Protein AF-A0A4R6R551-F1 (afdb_monomer_lite)

Radius of gyration: 33.84 Å; chains: 1; bounding box: 80×81×63 Å

Sequence (240 aa):
RSNPVVLRLICFMLILSHIQGCMRRFCRPSLGRLSQLDIAVWSGRSKVSENNVYDHVSGRDVLAMVRAAVGEPSRAKGPLARLNGVKLLERSEFARLKVPTAHTTDFGYCIHDYSMLPCQAHQDCLNCDEHLCVKGDPEKEGRLNDLIRETKQLLAKAEADQGLQFAGAHRWVEAQTRTLARAEELKRIMDDPLVPAGAVISINTPVMPSRLTQAIHDRQKLIALSPAVHPVKAGRRRRA

Structure (mmCIF, N/CA/C/O backbone):
data_AF-A0A4R6R551-F1
#
_entry.id   AF-A0A4R6R551-F1
#
loop_
_atom_site.group_PDB
_atom_site.id
_atom_site.type_symbol
_atom_site.label_atom_id
_atom_site.label_alt_id
_atom_site.label_comp_id
_atom_site.label_asym_id
_atom_site.label_entity_id
_atom_site.label_seq_id
_atom_site.pdbx_PDB_ins_code
_atom_site.Cartn_x
_atom_site.Cartn_y
_atom_site.Cartn_z
_atom_site.occupancy
_atom_site.B_iso_or_equiv
_atom_site.auth_seq_id
_atom_site.auth_comp_id
_atom_site.auth_asym_id
_atom_site.auth_atom_id
_atom_site.pdbx_PDB_model_num
ATOM 1 N N . ARG A 1 1 ? 51.218 52.168 0.992 1.00 47.56 1 ARG A N 1
ATOM 2 C CA . ARG A 1 1 ? 51.597 52.358 -0.430 1.00 47.56 1 ARG A CA 1
ATOM 3 C C . ARG A 1 1 ? 51.961 50.995 -0.995 1.00 47.56 1 ARG A C 1
ATOM 5 O O . ARG A 1 1 ? 53.031 50.495 -0.681 1.00 47.56 1 ARG A O 1
ATOM 12 N N . SER A 1 2 ? 51.056 50.356 -1.730 1.00 52.00 2 SER A N 1
ATOM 13 C CA . SER A 1 2 ? 51.340 49.067 -2.367 1.00 52.00 2 SER A CA 1
ATOM 14 C C . SER A 1 2 ? 52.426 49.277 -3.423 1.00 52.00 2 SER A C 1
ATOM 16 O O . SER A 1 2 ? 52.264 50.126 -4.297 1.00 52.00 2 SER A O 1
ATOM 18 N N . ASN A 1 3 ? 53.555 48.575 -3.305 1.00 69.69 3 ASN A N 1
ATOM 19 C CA . ASN A 1 3 ? 54.665 48.694 -4.247 1.00 69.69 3 ASN A CA 1
ATOM 20 C C . ASN A 1 3 ? 54.170 48.267 -5.650 1.00 69.69 3 ASN A C 1
ATOM 22 O O . ASN A 1 3 ? 53.666 47.148 -5.785 1.00 69.69 3 ASN A O 1
ATOM 26 N N . PRO A 1 4 ? 54.262 49.120 -6.688 1.00 67.19 4 PRO A N 1
ATOM 27 C CA . PRO A 1 4 ? 53.706 48.837 -8.015 1.00 67.19 4 PRO A CA 1
ATOM 28 C C . PRO A 1 4 ? 54.286 47.569 -8.660 1.00 67.19 4 PRO A C 1
ATOM 30 O O . PRO A 1 4 ? 53.615 46.937 -9.474 1.00 67.19 4 PRO A O 1
ATOM 33 N N . VAL A 1 5 ? 55.490 47.149 -8.258 1.00 67.06 5 VAL A N 1
ATOM 34 C CA . VAL A 1 5 ? 56.096 45.877 -8.682 1.00 67.06 5 VAL A CA 1
ATOM 35 C C . VAL A 1 5 ? 55.343 44.680 -8.096 1.00 67.06 5 VAL A C 1
ATOM 37 O O . VAL A 1 5 ? 55.041 43.731 -8.812 1.00 67.06 5 VAL A O 1
ATOM 40 N N . VAL A 1 6 ? 54.960 44.753 -6.818 1.00 67.00 6 VAL A N 1
ATOM 41 C CA . VAL A 1 6 ? 54.205 43.695 -6.128 1.00 67.00 6 VAL A CA 1
ATOM 42 C C . VAL A 1 6 ? 52.798 43.576 -6.710 1.00 67.00 6 VAL A C 1
ATOM 44 O O . VAL A 1 6 ? 52.329 42.471 -6.962 1.00 67.00 6 VAL A O 1
ATOM 47 N N . LEU A 1 7 ? 52.147 44.704 -7.010 1.00 62.31 7 LEU A N 1
ATOM 48 C CA . LEU A 1 7 ? 50.817 44.696 -7.622 1.00 62.31 7 LEU A CA 1
ATOM 49 C C . LEU A 1 7 ? 50.837 44.104 -9.043 1.00 62.31 7 LEU A C 1
ATOM 51 O O . LEU A 1 7 ? 49.936 43.351 -9.406 1.00 62.31 7 LEU A O 1
ATOM 55 N N . ARG A 1 8 ? 51.888 44.386 -9.830 1.00 62.91 8 ARG A N 1
ATOM 56 C CA . ARG A 1 8 ? 52.098 43.774 -11.154 1.00 62.91 8 ARG A CA 1
ATOM 57 C C . ARG A 1 8 ? 52.373 42.274 -11.064 1.00 62.91 8 ARG A C 1
ATOM 59 O O . ARG A 1 8 ? 51.813 41.532 -11.862 1.00 62.91 8 ARG A O 1
ATOM 66 N N . LEU A 1 9 ? 53.162 41.824 -10.085 1.00 61.72 9 LEU A N 1
ATOM 67 C CA . LEU A 1 9 ? 53.414 40.398 -9.840 1.00 61.72 9 LEU A CA 1
ATOM 68 C C . LEU A 1 9 ? 52.141 39.644 -9.443 1.00 61.72 9 LEU A C 1
ATOM 70 O O . LEU A 1 9 ? 51.871 38.578 -9.990 1.00 61.72 9 LEU A O 1
ATOM 74 N N . ILE A 1 10 ? 51.329 40.215 -8.550 1.00 64.19 10 ILE A N 1
ATOM 75 C CA . ILE A 1 10 ? 50.041 39.630 -8.152 1.00 64.19 10 ILE A CA 1
ATOM 76 C C . ILE A 1 10 ? 49.104 39.539 -9.363 1.00 64.19 10 ILE A C 1
ATOM 78 O O . ILE A 1 10 ? 48.506 38.493 -9.602 1.00 64.19 10 ILE A O 1
ATOM 82 N N . CYS A 1 11 ? 49.017 40.600 -10.170 1.00 57.69 11 CYS A N 1
ATOM 83 C CA . CYS A 1 11 ? 48.187 40.606 -11.374 1.00 57.69 11 CYS A CA 1
ATOM 84 C C . CYS A 1 11 ? 48.666 39.561 -12.401 1.00 57.69 11 CYS A C 1
ATOM 86 O O . CYS A 1 11 ? 47.859 38.819 -12.955 1.00 57.69 11 CYS A O 1
ATOM 88 N N . PHE A 1 12 ? 49.983 39.425 -12.589 1.00 64.44 12 PHE A N 1
ATOM 89 C CA . PHE A 1 12 ? 50.577 38.425 -13.478 1.00 64.44 12 PHE A CA 1
ATOM 90 C C . PHE A 1 12 ? 50.294 36.988 -13.008 1.00 64.44 12 PHE A C 1
ATOM 92 O O . PHE A 1 12 ? 49.904 36.143 -13.812 1.00 64.44 12 PHE A O 1
ATOM 99 N N . MET A 1 13 ? 50.399 36.717 -11.701 1.00 57.81 13 MET A N 1
ATOM 100 C CA . MET A 1 13 ? 50.070 35.407 -11.124 1.00 57.81 13 MET A CA 1
ATOM 101 C C . MET A 1 13 ? 48.579 35.060 -11.220 1.00 57.81 13 MET A C 1
ATOM 103 O O . MET A 1 13 ? 48.234 33.900 -11.460 1.00 57.81 13 MET A O 1
ATOM 107 N N . LEU A 1 14 ? 47.689 36.048 -11.089 1.00 58.59 14 LEU A N 1
ATOM 108 C CA . LEU A 1 14 ? 46.248 35.857 -11.282 1.00 58.59 14 LEU A CA 1
ATOM 109 C C . LEU A 1 14 ? 45.904 35.552 -12.748 1.00 58.59 14 LEU A C 1
ATOM 111 O O . LEU A 1 14 ? 45.105 34.655 -13.013 1.00 58.59 14 LEU A O 1
ATOM 115 N N . ILE A 1 15 ? 46.547 36.234 -13.702 1.00 66.44 15 ILE A N 1
ATOM 116 C CA . ILE A 1 15 ? 46.367 35.991 -15.142 1.00 66.44 15 ILE A CA 1
ATOM 117 C C . ILE A 1 15 ? 46.855 34.585 -15.521 1.00 66.44 15 ILE A C 1
ATOM 119 O O . ILE A 1 15 ? 46.122 33.839 -16.170 1.00 66.44 15 ILE A O 1
ATOM 123 N N . LEU A 1 16 ? 48.044 34.179 -15.062 1.00 61.44 16 LEU A N 1
ATOM 124 C CA . LEU A 1 16 ? 48.575 32.824 -15.265 1.00 61.44 16 LEU A CA 1
ATOM 125 C C . LEU A 1 16 ? 47.655 31.747 -14.680 1.00 61.44 16 LEU A C 1
ATOM 127 O O . LEU A 1 16 ? 47.368 30.755 -15.349 1.00 61.44 16 LEU A O 1
ATOM 131 N N . SER A 1 17 ? 47.134 31.972 -13.473 1.00 60.25 17 SER A N 1
ATOM 132 C CA . SER A 1 17 ? 46.173 31.068 -12.829 1.00 60.25 17 SER A CA 1
ATOM 133 C C . SER A 1 17 ? 44.886 30.915 -13.649 1.00 60.25 17 SER A C 1
ATOM 135 O O . SER A 1 17 ? 44.359 29.811 -13.787 1.00 60.25 17 SER A O 1
ATOM 137 N N . HIS A 1 18 ? 44.394 32.006 -14.242 1.00 63.97 18 HIS A N 1
ATOM 138 C CA . HIS A 1 18 ? 43.192 31.990 -15.076 1.00 63.97 18 HIS A CA 1
ATOM 139 C C . HIS A 1 18 ? 43.420 31.272 -16.418 1.00 63.97 18 HIS A C 1
ATOM 141 O O . HIS A 1 18 ? 42.596 30.456 -16.834 1.00 63.97 18 HIS A O 1
ATOM 147 N N . ILE A 1 19 ? 44.567 31.502 -17.066 1.00 64.19 19 ILE A N 1
ATOM 148 C CA . ILE A 1 19 ? 44.953 30.836 -18.322 1.00 64.19 19 ILE A CA 1
ATOM 149 C C . ILE A 1 19 ? 45.101 29.321 -18.112 1.00 64.19 19 ILE A C 1
ATOM 151 O O . ILE A 1 19 ? 44.565 28.533 -18.895 1.00 64.19 19 ILE A O 1
ATOM 155 N N . GLN A 1 20 ? 45.752 28.899 -17.023 1.00 59.69 20 GLN A N 1
ATOM 156 C CA . GLN A 1 20 ? 45.897 27.481 -16.673 1.00 59.69 20 GLN A CA 1
ATOM 157 C C . GLN A 1 20 ? 44.544 26.801 -16.403 1.00 59.69 20 GLN A C 1
ATOM 159 O O . GLN A 1 20 ? 44.328 25.659 -16.819 1.00 59.69 20 GLN A O 1
ATOM 164 N N . GLY A 1 21 ? 43.611 27.503 -15.751 1.00 60.03 21 GLY A N 1
ATOM 165 C CA . GLY A 1 21 ? 42.250 27.013 -15.526 1.00 60.03 21 GLY A CA 1
ATOM 166 C C . GLY A 1 21 ? 41.450 26.835 -16.824 1.00 60.03 21 GLY A C 1
ATOM 167 O O . GLY A 1 21 ? 40.789 25.811 -17.014 1.00 60.03 21 GLY A O 1
ATOM 168 N N . CYS A 1 22 ? 41.553 27.788 -17.754 1.00 59.53 22 CYS A N 1
ATOM 169 C CA . CYS A 1 22 ? 40.868 27.743 -19.049 1.00 59.53 22 CYS A CA 1
ATOM 170 C C . CYS A 1 22 ? 41.423 26.659 -19.987 1.00 59.53 22 CYS A C 1
ATOM 172 O O . CYS A 1 22 ? 40.652 26.003 -20.691 1.00 59.53 22 CYS A O 1
ATOM 174 N N . MET A 1 23 ? 42.733 26.398 -19.962 1.00 57.88 23 MET A N 1
ATOM 175 C CA . MET A 1 23 ? 43.364 25.422 -20.860 1.00 57.88 23 MET A CA 1
ATOM 176 C C . MET A 1 23 ? 42.937 23.973 -20.563 1.00 57.88 23 MET A C 1
ATOM 178 O O . MET A 1 23 ? 42.694 23.195 -21.486 1.00 57.88 23 MET A O 1
ATOM 182 N N . ARG A 1 24 ? 42.697 23.633 -19.285 1.00 56.69 24 ARG A N 1
ATOM 183 C CA . ARG A 1 24 ? 42.076 22.351 -18.882 1.00 56.69 24 ARG A CA 1
ATOM 184 C C . ARG A 1 24 ? 40.685 22.137 -19.484 1.00 56.69 24 ARG A C 1
ATOM 186 O O . ARG A 1 24 ? 40.292 20.998 -19.732 1.00 56.69 24 ARG A O 1
ATOM 193 N N . ARG A 1 25 ? 39.925 23.215 -19.695 1.00 54.84 25 ARG A N 1
ATOM 194 C CA . ARG A 1 25 ? 38.587 23.166 -20.300 1.00 54.84 25 ARG A CA 1
ATOM 195 C C . ARG A 1 25 ? 38.659 23.037 -21.826 1.00 54.84 25 ARG A C 1
ATOM 197 O O . ARG A 1 25 ? 37.819 22.352 -22.402 1.00 54.84 25 ARG A O 1
ATOM 204 N N . PHE A 1 26 ? 39.667 23.641 -22.457 1.00 53.97 26 PHE A N 1
ATOM 205 C CA . PHE A 1 26 ? 39.862 23.629 -23.910 1.00 53.97 26 PHE A CA 1
ATOM 206 C C . PHE A 1 26 ? 40.357 22.274 -24.446 1.00 53.97 26 PHE A C 1
ATOM 208 O O . PHE A 1 26 ? 39.853 21.798 -25.457 1.00 53.97 26 PHE A O 1
ATOM 215 N N . CYS A 1 27 ? 41.259 21.586 -23.739 1.00 52.34 27 CYS A N 1
ATOM 216 C CA . CYS A 1 27 ? 41.836 20.307 -24.191 1.00 52.34 27 CYS A CA 1
ATOM 217 C C . CYS A 1 27 ? 40.949 19.066 -23.950 1.00 52.34 27 CYS A C 1
ATOM 219 O O . CYS A 1 27 ? 41.444 17.942 -23.975 1.00 52.34 27 CYS A O 1
ATOM 221 N N . ARG A 1 28 ? 39.652 19.238 -23.666 1.00 55.44 28 ARG A N 1
ATOM 222 C CA . ARG A 1 28 ? 38.742 18.147 -23.270 1.00 55.44 28 ARG A CA 1
ATOM 223 C C . ARG A 1 28 ? 37.767 17.634 -24.352 1.00 55.44 28 ARG A C 1
ATOM 225 O O . ARG A 1 28 ? 37.387 16.472 -24.218 1.00 55.44 28 ARG A O 1
ATOM 232 N N . PRO A 1 29 ? 37.328 18.392 -25.385 1.00 46.88 29 PRO A N 1
ATOM 233 C CA . PRO A 1 29 ? 36.257 17.893 -26.259 1.00 46.88 29 PRO A CA 1
ATOM 234 C C . PRO A 1 29 ? 36.654 17.005 -27.452 1.00 46.88 29 PRO A C 1
ATOM 236 O O . PRO A 1 29 ? 35.752 16.402 -28.020 1.00 46.88 29 PRO A O 1
ATOM 239 N N . SER A 1 30 ? 37.921 16.900 -27.872 1.00 41.44 30 SER A N 1
ATOM 240 C CA . SER A 1 30 ? 38.232 16.264 -29.178 1.00 41.44 30 SER A CA 1
ATOM 241 C C . SER A 1 30 ? 39.463 15.354 -29.239 1.00 41.44 30 SER A C 1
ATOM 243 O O . SER A 1 30 ? 39.638 14.637 -30.220 1.00 41.44 30 SER A O 1
ATOM 245 N N . LEU A 1 31 ? 40.280 15.301 -28.191 1.00 39.88 31 LEU A N 1
ATOM 246 C CA . LEU A 1 31 ? 41.396 14.363 -28.049 1.00 39.88 31 LEU A CA 1
ATOM 247 C C . LEU A 1 31 ? 41.270 13.748 -26.655 1.00 39.88 31 LEU A C 1
ATOM 249 O O . LEU A 1 31 ? 40.907 14.457 -25.720 1.00 39.88 31 LEU A O 1
ATOM 253 N N . GLY A 1 32 ? 41.468 12.435 -26.527 1.00 51.19 32 GLY A N 1
ATOM 254 C CA . GLY A 1 32 ? 41.202 11.669 -25.305 1.00 51.19 32 GLY A CA 1
ATOM 255 C C . GLY A 1 32 ? 41.602 12.392 -24.013 1.00 51.19 32 GLY A C 1
ATOM 256 O O . GLY A 1 32 ? 42.627 13.063 -23.951 1.00 51.19 32 GLY A O 1
ATOM 257 N N . ARG A 1 33 ? 40.754 12.272 -22.982 1.00 61.91 33 ARG A N 1
ATOM 258 C CA . ARG A 1 33 ? 40.932 12.929 -21.676 1.00 61.91 33 ARG A CA 1
ATOM 259 C C . ARG A 1 33 ? 42.386 12.783 -21.206 1.00 61.91 33 ARG A C 1
ATOM 261 O O . ARG A 1 33 ? 42.823 11.662 -20.962 1.00 61.91 33 ARG A O 1
ATOM 268 N N . LEU A 1 34 ? 43.092 13.903 -21.049 1.00 70.31 34 LEU A N 1
ATOM 269 C CA . LEU A 1 34 ? 44.441 13.916 -20.484 1.00 70.31 34 LEU A CA 1
ATOM 270 C C . LEU A 1 34 ? 44.427 13.304 -19.078 1.00 70.31 34 LEU A C 1
ATOM 272 O O . LEU A 1 34 ? 43.522 13.577 -18.279 1.00 70.31 34 LEU A O 1
ATOM 276 N N . SER A 1 35 ? 45.422 12.473 -18.772 1.00 78.19 35 SER A N 1
ATOM 277 C CA . SER A 1 35 ? 45.571 11.913 -17.432 1.00 78.19 35 SER A CA 1
ATOM 278 C C . SER A 1 35 ? 45.926 13.016 -16.429 1.00 78.19 35 SER A C 1
ATOM 280 O O . SER A 1 35 ? 46.424 14.082 -16.789 1.00 78.19 35 SER A O 1
ATOM 282 N N . GLN A 1 36 ? 45.702 12.777 -15.134 1.00 78.81 36 GLN A N 1
ATOM 283 C CA . GLN A 1 36 ? 46.108 13.736 -14.096 1.00 78.81 36 GLN A CA 1
ATOM 284 C C . GLN A 1 36 ? 47.622 14.019 -14.121 1.00 78.81 36 GLN A C 1
ATOM 286 O O . GLN A 1 36 ? 48.041 15.123 -13.768 1.00 78.81 36 GLN A O 1
ATOM 291 N N . LEU A 1 37 ? 48.423 13.055 -14.585 1.00 82.38 37 LEU A N 1
ATOM 292 C CA . LEU A 1 37 ? 49.856 13.227 -14.794 1.00 82.38 37 LEU A CA 1
ATOM 293 C C . LEU A 1 37 ? 50.138 14.171 -15.967 1.00 82.38 37 LEU A C 1
ATOM 295 O O . LEU A 1 37 ? 50.868 15.141 -15.788 1.00 82.38 37 LEU A O 1
ATOM 299 N N . ASP A 1 38 ? 49.498 13.957 -17.118 1.00 80.56 38 ASP A N 1
ATOM 300 C CA . ASP A 1 38 ? 49.660 14.832 -18.287 1.00 80.56 38 ASP A CA 1
ATOM 301 C C . ASP A 1 38 ? 49.289 16.269 -17.937 1.00 80.56 38 ASP A C 1
ATOM 303 O O . ASP A 1 38 ? 50.012 17.209 -18.251 1.00 80.56 38 ASP A O 1
ATOM 307 N N . ILE A 1 39 ? 48.188 16.454 -17.208 1.00 76.50 39 ILE A N 1
ATOM 308 C CA . ILE A 1 39 ? 47.768 17.794 -16.822 1.00 76.50 39 ILE A CA 1
ATOM 309 C C . ILE A 1 39 ? 48.789 18.446 -15.880 1.00 76.50 39 ILE A C 1
ATOM 311 O O . ILE A 1 39 ? 49.011 19.651 -15.983 1.00 76.50 39 ILE A O 1
ATOM 315 N N . ALA A 1 40 ? 49.415 17.687 -14.976 1.00 81.94 40 ALA A N 1
ATOM 316 C CA . ALA A 1 40 ? 50.466 18.221 -14.115 1.00 81.94 40 ALA A CA 1
ATOM 317 C C . ALA A 1 40 ? 51.697 18.644 -14.935 1.00 81.94 40 ALA A C 1
ATOM 319 O O . ALA A 1 40 ? 52.154 19.776 -14.786 1.00 81.94 40 ALA A O 1
ATOM 320 N N . VAL A 1 41 ? 52.152 17.795 -15.862 1.00 81.56 41 VAL A N 1
ATOM 321 C CA . VAL A 1 41 ? 53.304 18.058 -16.742 1.00 81.56 41 VAL A CA 1
ATOM 322 C C . VAL A 1 41 ? 53.069 19.296 -17.609 1.00 81.56 41 VAL A C 1
ATOM 324 O O . VAL A 1 41 ? 53.865 20.230 -17.583 1.00 81.56 41 VAL A O 1
ATOM 327 N N . TRP A 1 42 ? 51.936 19.359 -18.310 1.00 75.75 42 TRP A N 1
ATOM 328 C CA . TRP A 1 42 ? 51.586 20.491 -19.174 1.00 75.75 42 TRP A CA 1
ATOM 329 C C . TRP A 1 42 ? 51.358 21.798 -18.407 1.00 75.75 42 TRP A C 1
ATOM 331 O O . TRP A 1 42 ? 51.558 22.878 -18.955 1.00 75.75 42 TRP A O 1
ATOM 341 N N . SER A 1 43 ? 50.950 21.714 -17.138 1.00 74.88 43 SER A N 1
ATOM 342 C CA . SER A 1 43 ? 50.755 22.891 -16.282 1.00 74.88 43 SER A CA 1
ATOM 343 C C . SER A 1 43 ? 52.026 23.308 -15.530 1.00 74.88 43 SER A C 1
ATOM 345 O O . SER A 1 43 ? 51.963 24.249 -14.739 1.00 74.88 43 SER A O 1
ATOM 347 N N . GLY A 1 44 ? 53.155 22.614 -15.731 1.00 82.12 44 GLY A N 1
ATOM 348 C CA . GLY A 1 44 ? 54.418 22.871 -15.028 1.00 82.12 44 GLY A CA 1
ATOM 349 C C . GLY A 1 44 ? 54.377 22.553 -13.529 1.00 82.12 44 GLY A C 1
ATOM 350 O O . GLY A 1 44 ? 55.102 23.167 -12.750 1.00 82.12 44 GLY A O 1
ATOM 351 N N . ARG A 1 45 ? 53.499 21.640 -13.103 1.00 81.38 45 ARG A N 1
ATOM 352 C CA . ARG A 1 45 ? 53.289 21.294 -11.690 1.00 81.38 45 ARG A CA 1
ATOM 353 C C . ARG A 1 45 ? 54.269 20.232 -11.236 1.00 81.38 45 ARG A C 1
ATOM 355 O O . ARG A 1 45 ? 54.507 19.249 -11.934 1.00 81.38 45 ARG A O 1
ATOM 362 N N . SER A 1 46 ? 54.778 20.412 -10.022 1.00 84.31 46 SER A N 1
ATOM 363 C CA . SER A 1 46 ? 55.730 19.476 -9.419 1.00 84.31 46 SER A CA 1
ATOM 364 C C . SER A 1 46 ? 55.044 18.218 -8.880 1.00 84.31 46 SER A C 1
ATOM 366 O O . SER A 1 46 ? 55.639 17.142 -8.851 1.00 84.31 46 SER A O 1
ATOM 368 N N . LYS A 1 47 ? 53.776 18.341 -8.463 1.00 85.00 47 LYS A N 1
ATOM 369 C CA . LYS A 1 47 ? 52.984 17.259 -7.870 1.00 85.00 47 LYS A CA 1
ATOM 370 C C . LYS A 1 47 ? 51.592 17.210 -8.481 1.00 85.00 47 LYS A C 1
ATOM 372 O O . LYS A 1 47 ? 50.912 18.224 -8.604 1.00 85.00 47 LYS A O 1
ATOM 377 N N . VAL A 1 48 ? 51.108 16.000 -8.757 1.00 83.56 48 VAL A N 1
ATOM 378 C CA . VAL A 1 48 ? 49.748 15.773 -9.278 1.00 83.56 48 VAL A CA 1
ATOM 379 C C . VAL A 1 48 ? 48.670 16.277 -8.310 1.00 83.56 48 VAL A C 1
ATOM 381 O O . VAL A 1 48 ? 47.619 16.728 -8.750 1.00 83.56 48 VAL A O 1
ATOM 384 N N . SER A 1 49 ? 48.925 16.281 -6.999 1.00 84.12 49 SER A N 1
ATOM 385 C CA . SER A 1 49 ? 47.977 16.772 -5.987 1.00 84.12 49 SER A CA 1
ATOM 386 C C . SER A 1 49 ? 47.618 18.257 -6.137 1.00 84.12 49 SER A C 1
ATOM 388 O O . SER A 1 49 ? 46.531 18.667 -5.737 1.00 84.12 49 SER A O 1
ATOM 390 N N . GLU A 1 50 ? 48.488 19.062 -6.758 1.00 80.12 50 GLU A N 1
ATOM 391 C CA . GLU A 1 50 ? 48.242 20.486 -7.047 1.00 80.12 50 GLU A CA 1
ATOM 392 C C . GLU A 1 50 ? 47.108 20.679 -8.071 1.00 80.12 50 GLU A C 1
ATOM 394 O O . GLU A 1 50 ? 46.563 21.771 -8.233 1.00 80.12 50 GLU A O 1
ATOM 399 N N . ASN A 1 51 ? 46.688 19.598 -8.735 1.00 80.44 51 ASN A N 1
ATOM 400 C CA . ASN A 1 51 ? 45.579 19.601 -9.674 1.00 80.44 51 ASN A CA 1
ATOM 401 C C . ASN A 1 51 ? 44.221 19.902 -9.056 1.00 80.44 51 ASN A C 1
ATOM 403 O O . ASN A 1 51 ? 43.378 20.455 -9.764 1.00 80.44 51 ASN A O 1
ATOM 407 N N . ASN A 1 52 ? 44.032 19.585 -7.776 1.00 78.25 52 ASN A N 1
ATOM 408 C CA . ASN A 1 52 ? 42.763 19.774 -7.077 1.00 78.25 52 ASN A CA 1
ATOM 409 C C . ASN A 1 52 ? 42.431 21.259 -6.873 1.00 78.25 52 ASN A C 1
ATOM 411 O O . ASN A 1 52 ? 41.268 21.640 -6.925 1.00 78.25 52 ASN A O 1
ATOM 415 N N . VAL A 1 53 ? 43.452 22.107 -6.696 1.00 77.06 53 VAL A N 1
ATOM 416 C CA . VAL A 1 53 ? 43.293 23.562 -6.492 1.00 77.06 53 VAL A CA 1
ATOM 417 C C . VAL A 1 53 ? 42.715 24.248 -7.738 1.00 77.06 53 VAL A C 1
ATOM 419 O O . VAL A 1 53 ? 42.038 25.266 -7.641 1.00 77.06 53 VAL A O 1
ATOM 422 N N . TYR A 1 54 ? 42.936 23.651 -8.910 1.00 68.31 54 TYR A N 1
ATOM 423 C CA . TYR A 1 54 ? 42.489 24.150 -10.212 1.00 68.31 54 TYR A CA 1
ATOM 424 C C . TYR A 1 54 ? 41.589 23.128 -10.916 1.00 68.31 54 TYR A C 1
ATOM 426 O O . TYR A 1 54 ? 41.659 22.934 -12.138 1.00 68.31 54 TYR A O 1
ATOM 434 N N . ASP A 1 55 ? 40.792 22.400 -10.134 1.00 69.44 55 ASP A N 1
ATOM 435 C CA . ASP A 1 55 ? 39.770 21.523 -10.676 1.00 69.44 55 ASP A CA 1
ATOM 436 C C . ASP A 1 55 ? 38.503 22.329 -10.985 1.00 69.44 55 ASP A C 1
ATOM 438 O O . ASP A 1 55 ? 37.719 22.684 -10.110 1.00 69.44 55 ASP A O 1
ATOM 442 N N . HIS A 1 56 ? 38.323 22.648 -12.265 1.00 71.50 56 HIS A N 1
ATOM 443 C CA . HIS A 1 56 ? 37.137 23.336 -12.774 1.00 71.50 56 HIS A CA 1
ATOM 444 C C . HIS A 1 56 ? 36.143 22.370 -13.435 1.00 71.50 56 HIS A C 1
ATOM 446 O O . HIS A 1 56 ? 35.364 22.782 -14.303 1.00 71.50 56 HIS A O 1
ATOM 452 N N . VAL A 1 57 ? 36.175 21.080 -13.074 1.00 68.62 57 VAL A N 1
ATOM 453 C CA . VAL A 1 57 ? 35.152 20.111 -13.483 1.00 68.62 57 VAL A CA 1
ATOM 454 C C . VAL A 1 57 ? 33.781 20.649 -13.073 1.00 68.62 57 VAL A C 1
ATOM 456 O O . VAL A 1 57 ? 33.485 20.845 -11.897 1.00 68.62 57 VAL A O 1
ATOM 459 N N . SER A 1 58 ? 32.925 20.909 -14.061 1.00 74.44 58 SER A N 1
ATOM 460 C CA . SER A 1 58 ? 31.572 21.383 -13.787 1.00 74.44 58 SER A CA 1
ATOM 461 C C . SER A 1 58 ? 30.662 20.226 -13.378 1.00 74.44 58 SER A C 1
ATOM 463 O O . SER A 1 58 ? 30.888 19.077 -13.759 1.00 74.44 58 SER A O 1
ATOM 465 N N . GLY A 1 59 ? 29.556 20.524 -12.691 1.00 71.25 59 GLY A N 1
ATOM 466 C CA . GLY A 1 59 ? 28.537 19.508 -12.400 1.00 71.25 59 GLY A CA 1
ATOM 467 C C . GLY A 1 59 ? 28.013 18.805 -13.663 1.00 71.25 59 GLY A C 1
ATOM 468 O O . GLY A 1 59 ? 27.756 17.606 -13.639 1.00 71.25 59 GLY A O 1
ATOM 469 N N . ARG A 1 60 ? 27.944 19.510 -14.805 1.00 70.56 60 ARG A N 1
ATOM 470 C CA . ARG A 1 60 ? 27.579 18.915 -16.105 1.00 70.56 60 ARG A CA 1
ATOM 471 C C . ARG A 1 60 ? 28.591 17.866 -16.565 1.00 70.56 60 ARG A C 1
ATOM 473 O O . ARG A 1 60 ? 28.190 16.819 -17.063 1.00 70.56 60 ARG A O 1
ATOM 480 N N . ASP A 1 61 ? 29.879 18.125 -16.359 1.00 70.44 61 ASP A N 1
ATOM 481 C CA . ASP A 1 61 ? 30.955 17.201 -16.716 1.00 70.44 61 ASP A CA 1
ATOM 482 C C . ASP A 1 61 ? 30.933 15.939 -15.848 1.00 70.44 61 ASP A C 1
ATOM 484 O O . ASP A 1 61 ? 31.146 14.840 -16.361 1.00 70.44 61 ASP A O 1
ATOM 488 N N . VAL A 1 62 ? 30.647 16.084 -14.549 1.00 75.44 62 VAL A N 1
ATOM 489 C CA . VAL A 1 62 ? 30.454 14.945 -13.636 1.00 75.44 62 VAL A CA 1
ATOM 490 C C . VAL A 1 62 ? 29.244 14.121 -14.070 1.00 75.44 62 VAL A C 1
ATOM 492 O O . VAL A 1 62 ? 29.343 12.904 -14.202 1.00 75.44 62 VAL A O 1
ATOM 495 N N . LEU A 1 63 ? 28.117 14.771 -14.368 1.00 74.25 63 LEU A N 1
ATOM 496 C CA . LEU A 1 63 ? 26.905 14.091 -14.832 1.00 74.25 63 LEU A CA 1
ATOM 497 C C . LEU A 1 63 ? 27.124 13.346 -16.154 1.00 74.25 63 LEU A C 1
ATOM 499 O O . LEU A 1 63 ? 26.638 12.227 -16.307 1.00 74.25 63 LEU A O 1
ATOM 503 N N . ALA A 1 64 ? 27.874 13.923 -17.096 1.00 76.75 64 ALA A N 1
ATOM 504 C CA . ALA A 1 64 ? 28.230 13.255 -18.347 1.00 76.75 64 ALA A CA 1
ATOM 505 C C . ALA A 1 64 ? 29.079 11.995 -18.103 1.00 76.75 64 ALA A C 1
ATOM 507 O O . ALA A 1 64 ? 28.828 10.960 -18.720 1.00 76.75 64 ALA A O 1
ATOM 508 N N . MET A 1 65 ? 30.031 12.049 -17.163 1.00 72.62 65 MET A N 1
ATOM 509 C CA . MET A 1 65 ? 30.823 10.878 -16.768 1.00 72.62 65 MET A CA 1
ATOM 510 C C . MET A 1 65 ? 29.962 9.782 -16.142 1.00 72.62 65 MET A C 1
ATOM 512 O O . MET A 1 65 ? 30.106 8.617 -16.504 1.00 72.62 65 MET A O 1
ATOM 516 N N . VAL A 1 66 ? 29.060 10.149 -15.229 1.00 76.12 66 VAL A N 1
ATOM 517 C CA . VAL A 1 66 ? 28.151 9.194 -14.582 1.00 76.12 66 VAL A CA 1
ATOM 518 C C . VAL A 1 66 ? 27.254 8.531 -15.625 1.00 76.12 66 VAL A C 1
ATOM 520 O O . VAL A 1 66 ? 27.161 7.311 -15.647 1.00 76.12 66 VAL A O 1
ATOM 523 N N . ARG A 1 67 ? 26.668 9.298 -16.553 1.00 74.38 67 ARG A N 1
ATOM 524 C CA . ARG A 1 67 ? 25.838 8.746 -17.639 1.00 74.38 67 ARG A CA 1
ATOM 525 C C . ARG A 1 67 ? 26.605 7.759 -18.520 1.00 74.38 67 ARG A C 1
ATOM 527 O O . ARG A 1 67 ? 26.089 6.684 -18.801 1.00 74.38 67 ARG A O 1
ATOM 534 N N . ALA A 1 68 ? 27.837 8.096 -18.905 1.00 73.88 68 ALA A N 1
ATOM 535 C CA . ALA A 1 68 ? 28.680 7.214 -19.712 1.00 73.88 68 ALA A CA 1
ATOM 536 C C . ALA A 1 68 ? 29.086 5.929 -18.968 1.00 73.88 68 ALA A C 1
ATOM 538 O O . ALA A 1 68 ? 29.224 4.881 -19.587 1.00 73.88 68 ALA A O 1
ATOM 539 N N . ALA A 1 69 ? 29.280 5.997 -17.648 1.00 72.00 69 ALA A N 1
ATOM 540 C CA . ALA A 1 69 ? 29.596 4.828 -16.830 1.00 72.00 69 ALA A CA 1
ATOM 541 C C . ALA A 1 69 ? 28.373 3.931 -16.583 1.00 72.00 69 ALA A C 1
ATOM 543 O O . ALA A 1 69 ? 28.513 2.715 -16.563 1.00 72.00 69 ALA A O 1
ATOM 544 N N . VAL A 1 70 ? 27.187 4.522 -16.407 1.00 69.19 70 VAL A N 1
ATOM 545 C CA . VAL A 1 70 ? 25.921 3.796 -16.199 1.00 69.19 70 VAL A CA 1
ATOM 546 C C . VAL A 1 70 ? 25.449 3.107 -17.482 1.00 69.19 70 VAL A C 1
ATOM 548 O O . VAL A 1 70 ? 24.919 2.006 -17.409 1.00 69.19 70 VAL A O 1
ATOM 551 N N . GLY A 1 71 ? 25.663 3.723 -18.649 1.00 64.44 71 GLY A N 1
ATOM 552 C CA . GLY A 1 71 ? 25.290 3.142 -19.945 1.00 64.44 71 GLY A CA 1
ATOM 553 C C . GLY A 1 71 ? 26.179 1.986 -20.417 1.00 64.44 71 GLY A C 1
ATOM 554 O O . GLY A 1 71 ? 25.855 1.352 -21.414 1.00 64.44 71 GLY A O 1
ATOM 555 N N . GLU A 1 72 ? 27.283 1.711 -19.720 1.00 67.69 72 GLU A N 1
ATOM 556 C CA . GLU A 1 72 ? 28.242 0.661 -20.055 1.00 67.69 72 GLU A CA 1
ATOM 557 C C . GLU A 1 72 ? 28.205 -0.427 -18.961 1.00 67.69 72 GLU A C 1
ATOM 559 O O . GLU A 1 72 ? 28.751 -0.218 -17.870 1.00 67.69 72 GLU A O 1
ATOM 564 N N . PRO A 1 73 ? 27.589 -1.600 -19.217 1.00 62.72 73 PRO A N 1
ATOM 565 C CA . PRO A 1 73 ? 27.402 -2.653 -18.213 1.00 62.72 73 PRO A CA 1
ATOM 566 C C . PRO A 1 73 ? 28.706 -3.134 -17.564 1.00 62.72 73 PRO A C 1
ATOM 568 O O . PRO A 1 73 ? 28.704 -3.562 -16.414 1.00 62.72 73 PRO A O 1
ATOM 571 N N . SER A 1 74 ? 29.828 -3.035 -18.285 1.00 68.31 74 SER A N 1
ATOM 572 C CA . SER A 1 74 ? 31.160 -3.404 -17.794 1.00 68.31 74 SER A CA 1
ATOM 573 C C . SER A 1 74 ? 31.762 -2.394 -16.802 1.00 68.31 74 SER A C 1
ATOM 575 O O . SER A 1 74 ? 32.677 -2.734 -16.045 1.00 68.31 74 SER A O 1
ATOM 577 N N . ARG A 1 75 ? 31.258 -1.152 -16.776 1.00 69.31 75 ARG A N 1
ATOM 578 C CA . ARG A 1 75 ? 31.767 -0.047 -15.942 1.00 69.31 75 ARG A CA 1
ATOM 579 C C . ARG A 1 75 ? 30.862 0.297 -14.765 1.00 69.31 75 ARG A C 1
ATOM 581 O O . ARG A 1 75 ? 31.355 0.830 -13.770 1.00 69.31 75 ARG A O 1
ATOM 588 N N . ALA A 1 76 ? 29.575 -0.021 -14.842 1.00 70.38 76 ALA A N 1
ATOM 589 C CA . ALA A 1 76 ? 28.670 0.090 -13.710 1.00 70.38 76 ALA A CA 1
ATOM 590 C C . ALA A 1 76 ? 28.840 -1.120 -12.773 1.00 70.38 76 ALA A C 1
ATOM 592 O O . 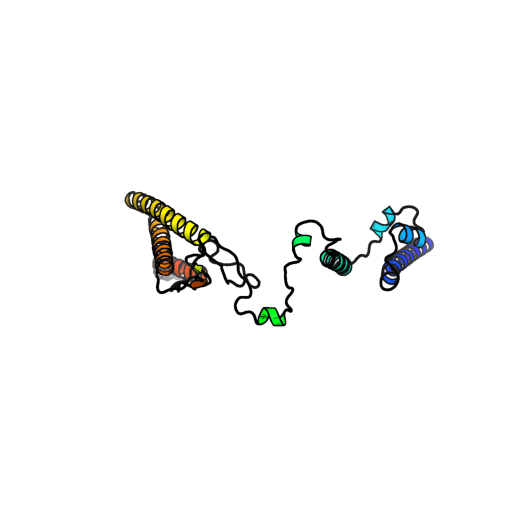ALA A 1 76 ? 28.741 -2.268 -13.194 1.00 70.38 76 ALA A O 1
ATOM 593 N N . LYS A 1 77 ? 29.059 -0.880 -11.475 1.00 69.50 77 LYS A N 1
ATOM 594 C CA . LYS A 1 77 ? 29.035 -1.917 -10.426 1.00 69.50 77 LYS A CA 1
ATOM 595 C C . LYS A 1 77 ? 27.988 -1.559 -9.369 1.00 69.50 77 LYS A C 1
ATOM 597 O O . LYS A 1 77 ? 27.787 -0.385 -9.071 1.00 69.50 77 LYS A O 1
ATOM 602 N N . GLY A 1 78 ? 27.329 -2.563 -8.789 1.00 70.25 78 GLY A N 1
ATOM 603 C CA . GLY A 1 78 ? 26.314 -2.368 -7.744 1.00 70.25 78 GLY A CA 1
ATOM 604 C C . GLY A 1 78 ? 24.899 -2.085 -8.282 1.00 70.25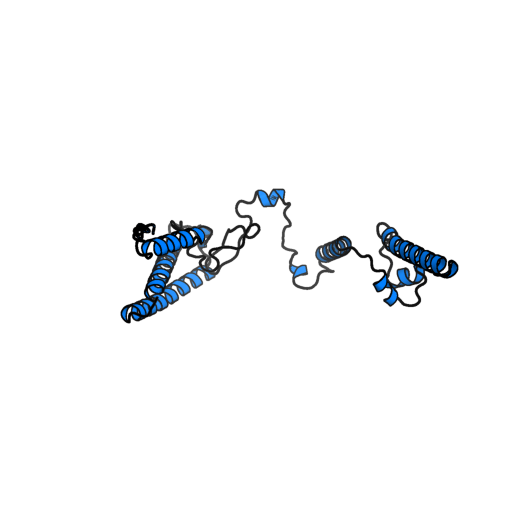 78 GLY A C 1
ATOM 605 O O . GLY A 1 78 ? 24.600 -2.429 -9.424 1.00 70.25 78 GLY A O 1
ATOM 606 N N . PRO A 1 79 ? 23.995 -1.479 -7.481 1.00 68.81 79 PRO A N 1
ATOM 607 C CA . PRO A 1 79 ? 22.580 -1.312 -7.835 1.00 68.81 79 PRO A CA 1
ATOM 608 C C . PRO A 1 79 ? 22.328 -0.589 -9.162 1.00 68.81 79 PRO A C 1
ATOM 610 O O . PRO A 1 79 ? 21.371 -0.923 -9.853 1.00 68.81 79 PRO A O 1
ATOM 613 N N . LEU A 1 80 ? 23.210 0.340 -9.543 1.00 64.75 80 LEU A N 1
ATOM 614 C CA . LEU A 1 80 ? 23.133 1.074 -10.809 1.00 64.75 80 LEU A CA 1
ATOM 615 C C . LEU A 1 80 ? 23.376 0.186 -12.037 1.00 64.75 80 LEU A C 1
ATOM 617 O O . LEU A 1 80 ? 22.813 0.451 -13.090 1.00 64.75 80 LEU A O 1
ATOM 621 N N . ALA A 1 81 ? 24.150 -0.895 -11.901 1.00 66.12 81 ALA A N 1
ATOM 622 C CA . ALA A 1 81 ? 24.380 -1.864 -12.976 1.00 66.12 81 ALA A CA 1
ATOM 623 C C . ALA A 1 81 ? 23.159 -2.764 -13.235 1.00 66.12 81 ALA A C 1
ATOM 625 O O . ALA A 1 81 ? 23.057 -3.400 -14.278 1.00 66.12 81 ALA A O 1
ATOM 626 N N . ARG A 1 82 ? 22.217 -2.822 -12.282 1.00 62.91 82 ARG A N 1
ATOM 627 C CA . ARG A 1 82 ? 20.965 -3.588 -12.404 1.00 62.91 82 ARG A CA 1
ATOM 628 C C . ARG A 1 82 ? 19.871 -2.823 -13.149 1.00 62.91 82 ARG A C 1
ATOM 630 O O . ARG A 1 82 ? 18.814 -3.385 -13.408 1.00 62.91 82 ARG A O 1
ATOM 637 N N . LEU A 1 83 ? 20.121 -1.564 -13.520 1.00 62.25 83 LEU A N 1
ATOM 638 C CA . LEU A 1 83 ? 19.178 -0.740 -14.283 1.00 62.25 83 LEU A CA 1
ATOM 639 C C . LEU A 1 83 ? 19.016 -1.197 -15.743 1.00 62.25 83 LEU A C 1
ATOM 641 O O . LEU A 1 83 ? 18.170 -0.657 -16.445 1.00 62.25 83 LEU A O 1
ATOM 645 N N . ASN A 1 84 ? 19.759 -2.217 -16.187 1.00 54.56 84 ASN A N 1
ATOM 646 C CA . ASN A 1 84 ? 19.749 -2.746 -17.557 1.00 54.56 84 ASN A CA 1
ATOM 647 C C . ASN A 1 84 ? 18.389 -3.311 -18.034 1.00 54.56 84 ASN A C 1
ATOM 649 O O . ASN A 1 84 ? 18.274 -3.696 -19.192 1.00 54.56 84 ASN A O 1
ATOM 653 N N . GLY A 1 85 ? 17.359 -3.352 -17.180 1.00 58.16 85 GLY A N 1
ATOM 654 C CA . GLY A 1 85 ? 15.973 -3.682 -17.551 1.00 58.16 85 GLY A CA 1
ATOM 655 C C . GLY A 1 85 ? 15.018 -2.483 -17.615 1.00 58.16 85 GLY A C 1
ATOM 656 O O . GLY A 1 85 ? 13.837 -2.658 -17.905 1.00 58.16 85 GLY A O 1
ATOM 657 N N . VAL A 1 86 ? 15.488 -1.266 -17.322 1.00 63.38 86 VAL A N 1
ATOM 658 C CA . VAL A 1 86 ? 14.644 -0.066 -17.293 1.00 63.38 86 VAL A CA 1
ATOM 659 C C . VAL A 1 86 ? 14.615 0.562 -18.683 1.00 63.38 86 VAL A C 1
ATOM 661 O O . VAL A 1 86 ? 15.588 1.170 -19.129 1.00 63.38 86 VAL A O 1
ATOM 664 N N . LYS A 1 87 ? 13.478 0.442 -19.375 1.00 69.44 87 LYS A N 1
ATOM 665 C CA . LYS A 1 87 ? 13.234 1.170 -20.623 1.00 69.44 87 LYS A CA 1
ATOM 666 C C . LYS A 1 87 ? 13.130 2.662 -20.306 1.00 69.44 87 LYS A C 1
ATOM 668 O O . LYS A 1 87 ? 12.176 3.096 -19.664 1.00 69.44 87 LYS A O 1
ATOM 673 N N . LEU A 1 88 ? 14.108 3.445 -20.756 1.00 74.06 88 LEU A N 1
ATOM 674 C CA . LEU A 1 88 ? 14.009 4.901 -20.718 1.00 74.06 88 LEU A CA 1
ATOM 675 C C . LEU A 1 88 ? 12.923 5.331 -21.709 1.00 74.06 88 LEU A C 1
ATOM 677 O O . LEU A 1 88 ? 12.988 4.978 -22.885 1.00 74.06 88 LEU A O 1
ATOM 681 N N . LEU A 1 89 ? 11.926 6.062 -21.219 1.00 78.69 89 LEU A N 1
ATOM 682 C CA . LEU A 1 89 ? 10.866 6.649 -22.035 1.00 78.69 89 LEU A CA 1
ATOM 683 C C . LEU A 1 89 ? 11.141 8.136 -22.227 1.00 78.69 89 LEU A C 1
ATOM 685 O O . LEU A 1 89 ? 11.615 8.816 -21.309 1.00 78.69 89 LEU A O 1
ATOM 689 N N . GLU A 1 90 ? 10.827 8.655 -23.410 1.00 85.38 90 GLU A N 1
ATOM 690 C CA . GLU A 1 90 ? 10.841 10.095 -23.620 1.00 85.38 90 GLU A CA 1
ATOM 691 C C . GLU A 1 90 ? 9.769 10.760 -22.739 1.00 85.38 90 GLU A C 1
ATOM 693 O O . GLU A 1 90 ? 8.733 10.170 -22.429 1.00 85.38 90 GLU A O 1
ATOM 698 N N . ARG A 1 91 ? 9.970 12.024 -22.351 1.00 82.81 91 ARG A N 1
ATOM 699 C CA . ARG A 1 91 ? 8.975 12.761 -21.553 1.00 82.81 91 ARG A CA 1
ATOM 700 C C . ARG A 1 91 ? 7.610 12.836 -22.234 1.00 82.81 91 ARG A C 1
ATOM 702 O O . ARG A 1 91 ? 6.596 12.746 -21.549 1.00 82.81 91 ARG A O 1
ATOM 709 N N . SER A 1 92 ? 7.585 12.983 -23.559 1.00 87.62 92 SER A N 1
ATOM 710 C CA . SER A 1 92 ? 6.335 13.010 -24.318 1.00 87.62 92 SER A CA 1
ATOM 711 C C . SER A 1 92 ? 5.615 11.658 -24.295 1.00 87.62 92 SER A C 1
ATOM 713 O O . SER A 1 92 ? 4.389 11.622 -24.260 1.00 87.62 92 SER A O 1
ATOM 715 N N . GLU A 1 93 ? 6.354 10.547 -24.264 1.00 86.62 93 GLU A N 1
ATOM 716 C CA . GLU A 1 93 ? 5.804 9.197 -24.120 1.00 86.62 93 GLU A CA 1
ATOM 717 C C . GLU A 1 93 ? 5.295 8.942 -22.703 1.00 86.62 93 GLU A C 1
ATOM 719 O O . GLU A 1 93 ? 4.193 8.424 -22.540 1.00 86.62 93 GLU A O 1
ATOM 724 N N . PHE A 1 94 ? 6.054 9.360 -21.688 1.00 84.94 94 PHE A N 1
ATOM 725 C CA . PHE A 1 94 ? 5.654 9.254 -20.287 1.00 84.94 94 PHE A CA 1
ATOM 726 C C . PHE A 1 94 ? 4.340 9.996 -20.013 1.00 84.94 94 PHE A C 1
ATOM 728 O O . PHE A 1 94 ? 3.440 9.440 -19.393 1.00 84.94 94 PHE A O 1
ATOM 735 N N . ALA A 1 95 ? 4.184 11.208 -20.556 1.00 83.94 95 ALA A N 1
ATOM 736 C CA . ALA A 1 95 ? 2.964 12.007 -20.414 1.00 83.94 95 ALA A CA 1
ATOM 737 C C . ALA A 1 95 ? 1.717 11.370 -21.063 1.00 83.94 95 ALA A C 1
ATOM 739 O O . ALA A 1 95 ? 0.598 11.783 -20.769 1.00 83.94 95 ALA A O 1
ATOM 740 N N . ARG A 1 96 ? 1.890 10.381 -21.953 1.00 87.44 96 ARG A N 1
ATOM 741 C CA . ARG A 1 96 ? 0.792 9.632 -22.590 1.00 87.44 96 ARG A CA 1
ATOM 742 C C . ARG A 1 96 ? 0.395 8.368 -21.820 1.00 87.44 96 ARG A C 1
ATOM 744 O O . ARG A 1 96 ? -0.576 7.714 -22.202 1.00 87.44 96 ARG A O 1
ATOM 751 N N . LEU A 1 97 ? 1.130 7.993 -20.772 1.00 85.38 97 LEU A N 1
ATOM 752 C CA . LEU A 1 97 ? 0.793 6.831 -19.954 1.00 85.38 97 LEU A CA 1
ATOM 753 C C . LEU A 1 97 ? -0.471 7.110 -19.136 1.00 85.38 97 LEU A C 1
ATOM 755 O O . LEU A 1 97 ? -0.576 8.132 -18.468 1.00 85.38 97 LEU A O 1
ATOM 759 N N . LYS A 1 98 ? -1.416 6.162 -19.149 1.00 83.94 98 LYS A N 1
ATOM 760 C CA . LYS A 1 98 ? -2.614 6.225 -18.290 1.00 83.94 98 LYS A CA 1
ATOM 761 C C . LYS A 1 98 ? -2.279 6.053 -16.807 1.00 83.94 98 LYS A C 1
ATOM 763 O O . LYS A 1 98 ? -2.980 6.584 -15.959 1.00 83.94 98 LYS A O 1
ATOM 768 N N . VAL A 1 99 ? -1.225 5.292 -16.521 1.00 85.31 99 VAL A N 1
ATOM 769 C CA . VAL A 1 99 ? -0.691 5.050 -15.179 1.00 85.31 99 VAL A CA 1
ATOM 770 C C . VAL A 1 99 ? 0.802 5.388 -15.234 1.00 85.31 99 VAL A C 1
ATOM 772 O O . VAL A 1 99 ? 1.591 4.550 -15.677 1.00 85.31 99 VAL A O 1
ATOM 775 N N . PRO A 1 100 ? 1.195 6.629 -14.895 1.00 81.69 100 PRO A N 1
ATOM 776 C CA . PRO A 1 100 ? 2.584 7.078 -15.007 1.00 81.69 100 PRO A CA 1
ATOM 777 C C . PRO A 1 100 ? 3.487 6.427 -13.953 1.00 81.69 100 PRO A C 1
ATOM 779 O O . PRO A 1 100 ? 4.653 6.133 -14.220 1.00 81.69 100 PRO A O 1
ATOM 782 N N . THR A 1 101 ? 2.947 6.163 -12.765 1.00 83.44 101 THR A N 1
ATOM 783 C CA . THR A 1 101 ? 3.656 5.540 -11.648 1.00 8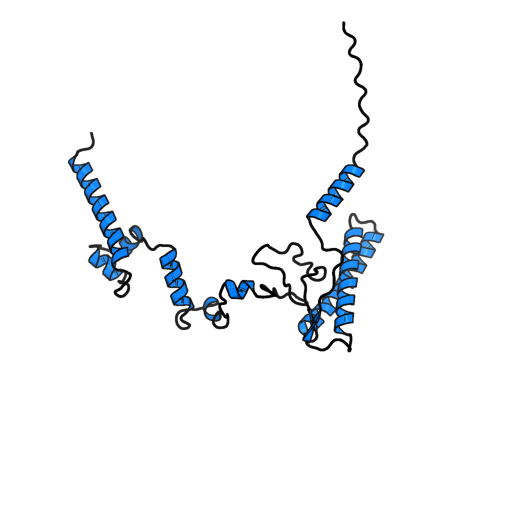3.44 101 THR A CA 1
ATOM 784 C C . THR A 1 101 ? 2.803 4.447 -11.026 1.00 83.44 101 THR A C 1
ATOM 786 O O . THR A 1 101 ? 1.597 4.603 -10.880 1.00 83.44 101 THR A O 1
ATOM 789 N N . ALA A 1 102 ? 3.441 3.340 -10.644 1.00 88.00 102 ALA A N 1
ATOM 790 C CA . ALA A 1 102 ? 2.810 2.262 -9.895 1.00 88.00 102 ALA A CA 1
ATOM 791 C C . ALA A 1 102 ? 3.697 1.901 -8.700 1.00 88.00 102 ALA A C 1
ATOM 793 O O . ALA A 1 102 ? 4.828 1.441 -8.872 1.00 88.00 102 ALA A O 1
ATOM 794 N N . HIS A 1 103 ? 3.202 2.132 -7.486 1.00 89.50 103 HIS A N 1
ATOM 795 C CA . HIS A 1 103 ? 3.885 1.753 -6.253 1.00 89.50 103 HIS A CA 1
ATOM 796 C C . HIS A 1 103 ? 3.301 0.445 -5.718 1.00 89.50 103 HIS A C 1
ATOM 798 O O . HIS A 1 103 ? 2.104 0.363 -5.454 1.00 89.50 103 HIS A O 1
ATOM 804 N N . THR A 1 104 ? 4.134 -0.583 -5.562 1.00 90.75 104 THR A N 1
ATOM 805 C CA . THR A 1 104 ? 3.703 -1.872 -5.009 1.00 90.75 104 THR A CA 1
ATOM 806 C C . THR A 1 104 ? 3.333 -1.722 -3.539 1.00 90.75 104 THR A C 1
ATOM 808 O O . THR A 1 104 ? 4.146 -1.261 -2.744 1.00 90.75 104 THR A O 1
ATOM 811 N N . THR A 1 105 ? 2.129 -2.159 -3.177 1.00 91.50 105 THR A N 1
ATOM 812 C CA . THR A 1 105 ? 1.671 -2.255 -1.785 1.00 91.50 105 THR A CA 1
ATOM 813 C C . THR A 1 105 ? 1.498 -3.721 -1.380 1.00 91.50 105 THR A C 1
ATOM 815 O O . THR A 1 105 ? 1.651 -4.632 -2.205 1.00 91.50 105 THR A O 1
ATOM 818 N N . ASP A 1 106 ? 1.136 -3.959 -0.119 1.00 89.62 106 ASP A N 1
ATOM 819 C CA . ASP A 1 106 ? 0.942 -5.309 0.416 1.00 89.62 106 ASP A CA 1
ATOM 820 C C . ASP A 1 106 ? -0.134 -6.095 -0.335 1.00 89.62 106 ASP A C 1
ATOM 822 O O . ASP A 1 106 ? 0.095 -7.253 -0.675 1.00 89.62 106 ASP A O 1
ATOM 826 N N . PHE A 1 107 ? -1.247 -5.440 -0.673 1.00 90.44 107 PHE A N 1
ATOM 827 C CA . PHE A 1 107 ? -2.426 -6.066 -1.291 1.00 90.44 107 PHE A CA 1
ATOM 828 C C . PHE A 1 107 ? -2.551 -5.795 -2.797 1.00 90.44 107 PHE A C 1
ATOM 830 O O . PHE A 1 107 ? -3.362 -6.418 -3.473 1.00 90.44 107 PHE A O 1
ATOM 837 N N . GLY A 1 108 ? -1.769 -4.861 -3.347 1.00 92.31 108 GLY A N 1
ATOM 838 C CA . GLY A 1 108 ? -1.975 -4.392 -4.717 1.00 92.31 108 GLY A CA 1
ATOM 839 C C . GLY A 1 108 ? -0.917 -3.402 -5.187 1.00 92.31 108 GLY A C 1
ATOM 840 O O . GLY A 1 108 ? 0.278 -3.589 -4.929 1.00 92.31 108 GLY A O 1
ATOM 841 N N . TYR A 1 109 ? -1.378 -2.367 -5.883 1.00 92.75 109 TYR A N 1
ATOM 842 C CA . TYR A 1 109 ? -0.587 -1.317 -6.510 1.00 92.75 109 TYR A CA 1
ATOM 843 C C . TYR A 1 109 ? -1.294 0.032 -6.364 1.00 92.75 109 TYR A C 1
ATOM 845 O O . TYR A 1 109 ? -2.498 0.141 -6.563 1.00 92.75 109 TYR A O 1
ATOM 853 N N . CYS A 1 110 ? -0.543 1.072 -6.035 1.00 91.69 110 CYS A N 1
ATOM 854 C CA . CYS A 1 110 ? -1.023 2.447 -5.984 1.00 91.69 110 CYS A CA 1
ATOM 855 C C . CYS A 1 110 ? -0.649 3.163 -7.285 1.00 91.69 110 CYS A C 1
ATOM 857 O O . CYS A 1 110 ? 0.530 3.163 -7.650 1.00 91.69 110 CYS A O 1
ATOM 859 N N . ILE A 1 111 ? -1.630 3.767 -7.960 1.00 92.56 111 ILE A N 1
ATOM 860 C CA . ILE A 1 111 ? -1.425 4.519 -9.213 1.00 92.56 111 ILE A CA 1
ATOM 861 C C . ILE A 1 111 ? -1.247 6.027 -9.013 1.00 92.56 111 ILE A C 1
ATOM 863 O O . ILE A 1 111 ? -1.144 6.761 -9.995 1.00 92.56 111 ILE A O 1
ATOM 867 N N . HIS A 1 112 ? -1.189 6.476 -7.754 1.00 89.81 112 HIS A N 1
ATOM 868 C CA . HIS A 1 112 ? -0.931 7.867 -7.383 1.00 89.81 112 HIS A CA 1
ATOM 869 C C . HIS A 1 112 ? 0.304 8.407 -8.107 1.00 89.81 112 HIS A C 1
ATOM 871 O O . HIS A 1 112 ? 1.345 7.740 -8.144 1.00 89.81 112 HIS A O 1
ATOM 877 N N . ASP A 1 113 ? 0.208 9.626 -8.637 1.00 88.19 113 ASP A N 1
ATOM 878 C CA . ASP A 1 113 ? 1.315 10.283 -9.328 1.00 88.19 113 ASP A CA 1
ATOM 879 C C . ASP A 1 113 ? 2.350 10.835 -8.333 1.00 88.19 113 ASP A C 1
ATOM 881 O O . ASP A 1 113 ? 2.325 11.995 -7.902 1.00 88.19 113 ASP A O 1
ATOM 885 N N . TYR A 1 114 ? 3.319 9.984 -7.996 1.00 86.12 114 TYR A N 1
ATOM 886 C CA . TYR A 1 114 ? 4.439 10.338 -7.122 1.00 86.12 114 TYR A CA 1
ATOM 887 C C . TYR A 1 114 ? 5.425 11.330 -7.755 1.00 86.12 114 TYR A C 1
ATOM 889 O O . TYR A 1 114 ? 6.308 11.828 -7.054 1.00 86.12 114 TYR A O 1
ATOM 897 N N . SER A 1 115 ? 5.312 11.627 -9.055 1.00 83.44 115 SER A N 1
ATOM 898 C CA . SER A 1 115 ? 6.125 12.669 -9.688 1.00 83.44 115 SER A CA 1
ATOM 899 C C . SER A 1 115 ? 5.642 14.078 -9.338 1.00 83.44 115 SER A C 1
ATOM 901 O O . SER A 1 115 ? 6.443 15.014 -9.361 1.00 83.44 115 SER A O 1
ATOM 903 N N . MET A 1 116 ? 4.362 14.225 -8.973 1.00 82.88 116 MET A N 1
ATOM 904 C CA . MET A 1 116 ? 3.753 15.511 -8.633 1.00 82.88 116 MET A CA 1
ATOM 905 C C . MET A 1 116 ? 3.735 15.786 -7.127 1.00 82.88 116 MET A C 1
ATOM 907 O O . MET A 1 116 ? 4.110 16.878 -6.701 1.00 82.88 116 MET A O 1
ATOM 911 N N . LEU A 1 117 ? 3.292 14.823 -6.312 1.00 84.75 117 LEU A N 1
ATOM 912 C CA . LEU A 1 117 ? 3.095 15.018 -4.870 1.00 84.75 117 LEU A CA 1
ATOM 913 C C . LEU A 1 117 ? 3.337 13.712 -4.094 1.00 84.75 117 LEU A C 1
ATOM 915 O O . LEU A 1 117 ? 3.057 12.640 -4.620 1.00 84.75 117 LEU A O 1
ATOM 919 N N . PRO A 1 118 ? 3.794 13.743 -2.829 1.00 87.25 118 PRO A N 1
ATOM 920 C CA . PRO A 1 118 ? 3.669 12.586 -1.943 1.00 87.25 118 PRO A CA 1
ATOM 921 C C . PRO A 1 118 ? 2.196 12.250 -1.624 1.00 87.25 118 PRO A C 1
ATOM 923 O O . PRO A 1 118 ? 1.354 13.138 -1.464 1.00 87.25 118 PRO A O 1
ATOM 926 N N . CYS A 1 119 ? 1.898 10.956 -1.479 1.00 86.38 119 CYS A N 1
ATOM 927 C CA . CYS A 1 119 ? 0.549 10.463 -1.189 1.00 86.38 119 CYS A CA 1
ATOM 928 C C . CYS A 1 119 ? 0.051 10.933 0.191 1.00 86.38 119 CYS A C 1
ATOM 930 O O . CYS A 1 119 ? 0.741 10.779 1.201 1.00 86.38 119 CYS A O 1
ATOM 932 N N . GLN A 1 120 ? -1.170 11.472 0.238 1.00 82.50 120 GLN A N 1
ATOM 933 C CA . GLN A 1 120 ? -1.807 11.952 1.473 1.00 82.50 120 GLN A CA 1
ATOM 934 C C . GLN A 1 120 ? -2.451 10.826 2.298 1.00 82.50 120 GLN A C 1
ATOM 936 O O . GLN A 1 120 ? -2.627 10.982 3.506 1.00 82.50 120 GLN A O 1
ATOM 941 N N . ALA A 1 121 ? -2.764 9.700 1.651 1.00 83.69 121 ALA A N 1
ATOM 942 C CA . ALA A 1 121 ? -3.350 8.492 2.236 1.00 83.69 121 ALA A CA 1
ATOM 943 C C . ALA A 1 121 ? -2.314 7.360 2.382 1.00 83.69 121 ALA A C 1
ATOM 945 O O . ALA A 1 121 ? -2.650 6.177 2.347 1.00 83.69 121 ALA A O 1
ATOM 946 N N . HIS A 1 122 ? -1.026 7.707 2.497 1.00 84.25 122 HIS A N 1
ATOM 947 C CA . HIS A 1 122 ? 0.033 6.711 2.640 1.00 84.25 122 HIS A CA 1
ATOM 948 C C . HIS A 1 122 ? -0.240 5.801 3.849 1.00 84.25 122 HIS A C 1
ATOM 950 O O . HIS A 1 122 ? -0.626 6.288 4.907 1.00 84.25 122 HIS A O 1
ATOM 956 N N . GLN A 1 123 ? -0.037 4.491 3.669 1.00 85.44 123 GLN A N 1
ATOM 957 C CA . GLN A 1 123 ? -0.362 3.415 4.624 1.00 85.44 123 GLN A CA 1
ATOM 958 C C . GLN A 1 123 ? -1.857 3.153 4.864 1.00 85.44 123 GLN A C 1
ATOM 960 O O . GLN A 1 123 ? -2.188 2.120 5.433 1.00 85.44 123 GLN A O 1
ATOM 965 N N . ASP A 1 124 ? -2.758 3.998 4.360 1.00 87.88 124 ASP A N 1
ATOM 966 C CA . ASP A 1 124 ? -4.207 3.753 4.351 1.00 87.88 124 ASP A CA 1
ATOM 967 C C . ASP A 1 124 ? -4.689 3.327 2.951 1.00 87.88 124 ASP A C 1
ATOM 969 O O . ASP A 1 124 ? -5.776 3.677 2.497 1.00 87.88 124 ASP A O 1
ATOM 973 N N . CYS A 1 125 ? -3.838 2.590 2.223 1.00 87.62 125 CYS A N 1
ATOM 974 C CA . CYS A 1 125 ? -4.020 2.309 0.797 1.00 87.62 125 CYS A CA 1
ATOM 975 C C . CYS A 1 125 ? -5.311 1.543 0.485 1.00 87.62 125 CYS A C 1
ATOM 977 O O . CYS A 1 125 ? -5.887 1.756 -0.572 1.00 87.62 125 CYS A O 1
ATOM 979 N N . LEU A 1 126 ? -5.790 0.689 1.394 1.00 88.56 126 LEU A N 1
ATOM 980 C CA . LEU A 1 126 ? -7.034 -0.063 1.196 1.00 88.56 126 LEU A CA 1
ATOM 981 C C . LEU A 1 126 ? -8.283 0.838 1.191 1.00 88.56 126 LEU A C 1
ATOM 983 O O . LEU A 1 126 ? -9.300 0.502 0.588 1.00 88.56 126 LEU A O 1
ATOM 987 N N . ASN A 1 127 ? -8.200 1.991 1.857 1.00 87.31 127 ASN A N 1
ATOM 988 C CA . ASN A 1 127 ? -9.256 2.997 1.895 1.00 87.31 127 ASN A CA 1
ATOM 989 C C . ASN A 1 127 ? -9.056 4.085 0.816 1.00 87.31 127 ASN A C 1
ATOM 991 O O . ASN A 1 127 ? -9.719 5.119 0.867 1.00 87.31 127 ASN A O 1
ATOM 995 N N . CYS A 1 128 ? -8.142 3.875 -0.141 1.00 87.44 128 CYS A N 1
ATOM 996 C CA . CYS A 1 128 ? -7.825 4.806 -1.223 1.00 87.44 128 CYS A CA 1
ATOM 997 C C . CYS A 1 128 ? -8.503 4.386 -2.539 1.00 87.44 128 CYS A C 1
ATOM 999 O O . CYS A 1 128 ? -8.571 3.201 -2.852 1.00 87.44 128 CYS A O 1
ATOM 1001 N N . ASP A 1 129 ? -8.991 5.343 -3.326 1.00 88.44 129 ASP A N 1
ATOM 1002 C CA . ASP A 1 129 ? -9.561 5.132 -4.667 1.00 88.44 129 ASP A CA 1
ATOM 1003 C C . ASP A 1 129 ? -8.492 4.902 -5.754 1.00 88.44 129 ASP A C 1
ATOM 1005 O O . ASP A 1 129 ? -8.742 4.227 -6.750 1.00 88.44 129 ASP A O 1
ATOM 1009 N N . GLU A 1 130 ? -7.270 5.387 -5.534 1.00 89.44 130 GLU A N 1
ATOM 1010 C CA . GLU A 1 130 ? -6.104 5.170 -6.404 1.00 89.44 130 GLU A CA 1
ATOM 1011 C C . GLU A 1 130 ? -5.433 3.797 -6.192 1.00 89.44 130 GLU A C 1
ATOM 1013 O O . GLU A 1 130 ? -4.337 3.537 -6.706 1.00 89.44 130 GLU A O 1
ATOM 1018 N N . HIS A 1 131 ? -6.044 2.910 -5.401 1.00 91.94 131 HIS A N 1
ATOM 1019 C CA . HIS A 1 131 ? -5.527 1.570 -5.143 1.00 91.94 131 HIS A CA 1
ATOM 1020 C C . HIS A 1 131 ? -6.144 0.540 -6.091 1.00 91.94 131 HIS A C 1
ATOM 1022 O O . HIS A 1 131 ? -7.362 0.435 -6.241 1.00 91.94 131 HIS A O 1
ATOM 1028 N N . LEU A 1 132 ? -5.273 -0.230 -6.739 1.00 92.75 132 LEU A N 1
ATOM 1029 C CA . LEU A 1 132 ? -5.620 -1.292 -7.670 1.00 92.75 132 LEU A CA 1
ATOM 1030 C C . LEU A 1 132 ? -5.135 -2.633 -7.130 1.00 92.75 132 LEU A C 1
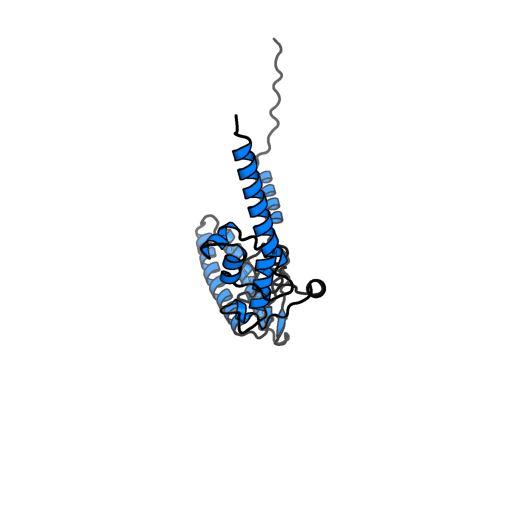ATOM 1032 O O . LEU A 1 132 ? -3.985 -2.770 -6.711 1.00 92.75 132 LEU A O 1
ATOM 1036 N N . CYS A 1 133 ? -5.978 -3.652 -7.214 1.00 93.56 133 CYS A N 1
ATOM 1037 C CA . CYS A 1 133 ? -5.630 -5.028 -6.886 1.00 93.56 133 CYS A CA 1
ATOM 1038 C C . CYS A 1 133 ? -5.733 -5.906 -8.135 1.00 93.56 133 CYS A C 1
ATOM 1040 O O . CYS A 1 133 ? -6.521 -5.621 -9.033 1.00 93.56 133 CYS A O 1
ATOM 1042 N N . VAL A 1 134 ? -4.943 -6.975 -8.206 1.00 93.25 134 VAL A N 1
ATOM 1043 C CA . VAL A 1 134 ? -4.988 -7.932 -9.320 1.00 93.25 134 VAL A CA 1
ATOM 1044 C C . VAL A 1 134 ? -5.402 -9.283 -8.765 1.00 93.25 134 VAL A C 1
ATOM 1046 O O . VAL A 1 134 ? -4.765 -9.779 -7.839 1.00 93.25 134 VAL A O 1
ATOM 1049 N N . LYS A 1 135 ? -6.466 -9.867 -9.321 1.00 93.69 135 LYS A N 1
ATOM 1050 C CA . LYS A 1 135 ? -6.936 -11.195 -8.914 1.00 93.69 135 LYS A CA 1
ATOM 1051 C C . LYS A 1 135 ? -5.975 -12.289 -9.370 1.00 93.69 135 LYS A C 1
ATOM 1053 O O . LYS A 1 135 ? -5.533 -12.275 -10.520 1.00 93.69 135 LYS A O 1
ATOM 1058 N N . GLY A 1 136 ? -5.734 -13.282 -8.519 1.00 89.56 136 GLY A N 1
ATOM 1059 C CA . GLY A 1 136 ? -4.878 -14.429 -8.814 1.00 89.56 136 GLY A CA 1
ATOM 1060 C C . GLY A 1 136 ? -3.420 -14.248 -8.392 1.00 89.56 136 GLY A C 1
ATOM 1061 O O . GLY A 1 136 ? -2.583 -15.051 -8.797 1.00 89.56 136 GLY A O 1
ATOM 1062 N N . ASP A 1 137 ? -3.107 -13.219 -7.599 1.00 91.25 137 ASP A N 1
ATOM 1063 C CA . ASP A 1 137 ? -1.820 -13.107 -6.908 1.00 91.25 137 ASP A CA 1
ATOM 1064 C C . ASP A 1 137 ? -1.939 -13.769 -5.520 1.00 91.25 137 ASP A C 1
ATOM 1066 O O . ASP A 1 137 ? -2.504 -13.168 -4.598 1.00 91.25 137 ASP A O 1
ATOM 1070 N N . PRO A 1 138 ? -1.416 -14.999 -5.340 1.00 91.19 138 PRO A N 1
ATOM 1071 C CA . PRO A 1 138 ? -1.599 -15.747 -4.100 1.00 91.19 138 PRO A CA 1
ATOM 1072 C C . PRO A 1 138 ? -0.902 -15.088 -2.905 1.00 91.19 138 PRO A C 1
ATOM 1074 O O . PRO A 1 138 ? -1.339 -15.264 -1.769 1.00 91.19 138 PRO A O 1
ATOM 1077 N N . GLU A 1 139 ? 0.169 -14.321 -3.131 1.00 92.88 139 GLU A N 1
ATOM 1078 C CA . GLU A 1 139 ? 0.886 -13.639 -2.056 1.00 92.88 139 GLU A CA 1
ATOM 1079 C C . GLU A 1 139 ? 0.062 -12.458 -1.534 1.00 92.88 139 GLU A C 1
ATOM 1081 O O . GLU A 1 139 ? -0.132 -12.312 -0.324 1.00 92.88 139 GLU A O 1
ATOM 1086 N N . LYS A 1 140 ? -0.475 -11.637 -2.441 1.00 93.00 140 LYS A N 1
ATOM 1087 C CA . LYS A 1 140 ? -1.317 -10.486 -2.080 1.00 93.00 140 LYS A CA 1
ATOM 1088 C C . LYS A 1 140 ? -2.648 -10.919 -1.476 1.00 93.00 140 LYS A C 1
ATOM 1090 O O . LYS A 1 140 ? -3.082 -10.330 -0.486 1.00 93.00 140 LYS A O 1
ATOM 1095 N N . GLU A 1 141 ? -3.271 -11.961 -2.021 1.00 93.75 141 GLU A N 1
ATOM 1096 C CA . GLU A 1 141 ? -4.492 -12.546 -1.460 1.00 93.75 141 GLU A CA 1
ATOM 1097 C C . GLU A 1 141 ? -4.238 -13.150 -0.070 1.00 93.75 141 GLU A C 1
ATOM 1099 O O . GLU A 1 141 ? -5.040 -12.956 0.845 1.00 93.75 141 GLU A O 1
ATOM 1104 N N . GLY A 1 142 ? -3.093 -13.811 0.132 1.00 95.38 142 GLY A N 1
ATOM 1105 C CA . GLY A 1 142 ? -2.648 -14.278 1.447 1.00 95.38 142 GLY A CA 1
ATOM 1106 C C . GLY A 1 142 ? -2.548 -13.137 2.461 1.00 95.38 142 GLY A C 1
ATOM 1107 O O . GLY A 1 142 ? -3.170 -13.195 3.522 1.00 95.38 142 GLY A O 1
ATOM 1108 N N . ARG A 1 143 ? -1.860 -12.049 2.095 1.00 95.62 143 ARG A N 1
ATOM 1109 C CA . ARG A 1 143 ? -1.737 -10.850 2.942 1.00 95.62 143 ARG A CA 1
ATOM 1110 C C . ARG A 1 143 ? -3.083 -10.192 3.236 1.00 95.62 143 ARG A C 1
ATOM 1112 O O . ARG A 1 143 ? -3.288 -9.712 4.346 1.00 95.62 143 ARG A O 1
ATOM 1119 N N . LEU A 1 144 ? -4.016 -10.183 2.282 1.00 95.62 144 LEU A N 1
ATOM 1120 C CA . LEU A 1 144 ? -5.372 -9.677 2.508 1.00 95.62 144 LEU A CA 1
ATOM 1121 C C . LEU A 1 144 ? -6.117 -10.511 3.563 1.00 95.62 144 LEU A C 1
ATOM 1123 O O . LEU A 1 144 ? -6.778 -9.950 4.436 1.00 95.62 144 LEU A O 1
ATOM 1127 N N . ASN A 1 145 ? -5.987 -11.840 3.525 1.00 96.19 145 ASN A N 1
ATOM 1128 C CA . ASN A 1 145 ? -6.575 -12.712 4.546 1.00 96.19 145 ASN A CA 1
ATOM 1129 C C . ASN A 1 145 ? -5.955 -12.468 5.931 1.00 96.19 145 ASN A C 1
ATOM 1131 O O . ASN A 1 145 ? -6.674 -12.442 6.934 1.00 96.19 145 ASN A O 1
ATOM 1135 N N . ASP A 1 146 ? -4.638 -12.265 5.987 1.00 97.00 146 ASP A N 1
ATOM 1136 C CA . ASP A 1 146 ? -3.938 -11.930 7.227 1.00 97.00 146 ASP A CA 1
ATOM 1137 C C . ASP A 1 146 ? -4.407 -10.584 7.793 1.00 97.00 146 ASP A C 1
ATOM 1139 O O . ASP A 1 146 ? -4.716 -10.515 8.985 1.00 97.00 146 ASP A O 1
ATOM 1143 N N . LEU A 1 147 ? -4.566 -9.563 6.940 1.00 95.38 147 LEU A N 1
ATOM 1144 C CA . LEU A 1 147 ? -5.126 -8.267 7.324 1.00 95.38 147 LEU A CA 1
ATOM 1145 C C . LEU A 1 147 ? -6.525 -8.428 7.924 1.00 95.38 147 LEU A C 1
ATOM 1147 O O . LEU A 1 147 ? -6.775 -7.937 9.017 1.00 95.38 147 LEU A O 1
ATOM 1151 N N . ILE A 1 148 ? -7.432 -9.146 7.254 1.00 97.38 148 ILE A N 1
ATOM 1152 C CA . ILE A 1 148 ? -8.800 -9.363 7.758 1.00 97.38 148 ILE A CA 1
ATOM 1153 C C . ILE A 1 148 ? -8.766 -10.005 9.149 1.00 97.38 148 ILE A C 1
ATOM 1155 O O . ILE A 1 148 ? -9.491 -9.580 10.052 1.00 97.38 148 ILE A O 1
ATOM 1159 N N . ARG A 1 149 ? -7.923 -11.026 9.340 1.00 98.19 149 ARG A N 1
ATOM 1160 C CA . ARG A 1 149 ? -7.777 -11.713 10.628 1.00 98.19 149 ARG A CA 1
ATOM 1161 C C . ARG A 1 149 ? -7.267 -10.765 11.712 1.00 98.19 149 ARG A C 1
ATOM 1163 O O . ARG A 1 149 ? -7.826 -10.749 12.807 1.00 98.19 149 ARG A O 1
ATOM 1170 N N . GLU A 1 150 ? -6.230 -9.989 11.419 1.00 97.62 150 GLU A N 1
ATOM 1171 C CA . GLU A 1 150 ? -5.644 -9.032 12.358 1.00 97.62 150 GLU A CA 1
ATOM 1172 C C . GLU A 1 150 ? -6.626 -7.906 12.702 1.00 97.62 150 GLU A C 1
ATOM 1174 O O . GLU A 1 150 ? -6.872 -7.639 13.878 1.00 97.62 150 GLU A O 1
ATOM 1179 N N . THR A 1 151 ? -7.266 -7.302 11.701 1.00 97.06 151 THR A N 1
ATOM 1180 C CA . THR A 1 151 ? -8.254 -6.233 11.884 1.00 97.06 151 THR A CA 1
ATOM 1181 C C . THR A 1 151 ? -9.424 -6.692 12.752 1.00 97.06 151 THR A C 1
ATOM 1183 O O . THR A 1 151 ? -9.849 -5.937 13.623 1.00 97.06 151 THR A O 1
ATOM 1186 N N . LYS A 1 152 ? -9.905 -7.937 12.612 1.00 98.31 152 LYS A N 1
ATOM 1187 C CA . LYS A 1 152 ? -10.939 -8.497 13.508 1.00 98.31 152 LYS A CA 1
ATOM 1188 C C . LYS A 1 152 ? -10.485 -8.547 14.966 1.00 98.31 152 LYS A C 1
ATOM 1190 O O . LYS A 1 152 ? -11.247 -8.195 15.862 1.00 98.31 152 LYS A O 1
ATOM 1195 N N . GLN A 1 153 ? -9.241 -8.954 15.213 1.00 98.19 153 GLN A N 1
ATOM 1196 C CA . GLN A 1 153 ? -8.682 -8.986 16.568 1.00 98.19 153 GLN A CA 1
ATOM 1197 C C . GLN A 1 153 ? -8.503 -7.576 17.142 1.00 98.19 153 GLN A C 1
ATOM 1199 O O . GLN A 1 153 ? -8.779 -7.353 18.320 1.00 98.19 153 GLN A O 1
ATOM 1204 N N . LEU A 1 154 ? -8.044 -6.626 16.325 1.00 97.38 154 LEU A N 1
ATOM 1205 C CA . LEU A 1 154 ? -7.883 -5.228 16.724 1.00 97.38 154 LEU A CA 1
ATOM 1206 C C . LEU A 1 154 ? -9.229 -4.558 17.005 1.00 97.38 154 LEU A C 1
ATOM 1208 O O . LEU A 1 154 ? -9.341 -3.826 17.985 1.00 97.38 154 LEU A O 1
ATOM 1212 N N . LEU A 1 155 ? -10.249 -4.842 16.192 1.00 97.94 155 LEU A N 1
ATOM 1213 C CA . LEU A 1 155 ? -11.605 -4.344 16.398 1.00 97.94 155 LEU A CA 1
ATOM 1214 C C . LEU A 1 155 ? -12.176 -4.839 17.728 1.00 97.94 155 LEU A C 1
ATOM 1216 O O . LEU A 1 155 ? -12.601 -4.020 18.533 1.00 97.94 155 LEU A O 1
ATOM 1220 N N . ALA A 1 156 ? -12.085 -6.142 18.011 1.00 97.88 156 ALA A N 1
ATOM 1221 C CA . ALA A 1 156 ? -12.576 -6.707 19.268 1.00 97.88 156 ALA A CA 1
ATOM 1222 C C . ALA A 1 156 ? -11.912 -6.070 20.506 1.00 97.88 156 ALA A C 1
ATOM 1224 O O . ALA A 1 156 ? -12.572 -5.807 21.512 1.00 97.88 156 ALA A O 1
ATOM 1225 N N . LYS A 1 157 ? -10.605 -5.779 20.435 1.00 96.69 157 LYS A N 1
ATOM 1226 C CA . LYS A 1 157 ? -9.894 -5.050 21.500 1.00 96.69 157 LYS A CA 1
ATOM 1227 C C . LYS A 1 157 ? -10.398 -3.612 21.631 1.00 96.69 157 LYS A C 1
ATOM 1229 O O . LYS A 1 157 ? -10.673 -3.165 22.739 1.00 96.69 157 LYS A O 1
ATOM 1234 N N . ALA A 1 158 ? -10.560 -2.910 20.510 1.00 96.31 158 ALA A N 1
ATOM 1235 C CA . ALA A 1 158 ? -11.053 -1.537 20.503 1.00 96.31 158 ALA A CA 1
ATOM 1236 C C . ALA A 1 158 ? -12.487 -1.428 21.055 1.00 96.31 158 ALA A C 1
ATOM 1238 O O . ALA A 1 158 ? -12.793 -0.479 21.774 1.00 96.31 158 ALA A O 1
ATOM 1239 N N . GLU A 1 159 ? -13.352 -2.401 20.760 1.00 97.44 159 GLU A N 1
ATOM 1240 C CA . GLU A 1 159 ? -14.718 -2.481 21.289 1.00 97.44 159 GLU A CA 1
ATOM 1241 C C . GLU A 1 159 ? -14.730 -2.731 22.802 1.00 97.44 159 GLU A C 1
ATOM 1243 O O . GLU A 1 159 ? -15.488 -2.082 23.526 1.00 97.44 159 GLU A O 1
ATOM 1248 N N . ALA A 1 160 ? -13.851 -3.606 23.305 1.00 97.06 160 ALA A N 1
ATOM 1249 C CA . ALA A 1 160 ? -13.686 -3.821 24.742 1.00 97.06 160 ALA A CA 1
ATOM 1250 C C . ALA A 1 160 ? -13.232 -2.536 25.458 1.00 97.06 160 ALA A C 1
ATOM 1252 O O . ALA A 1 160 ? -13.835 -2.136 26.457 1.00 97.06 160 ALA A O 1
ATOM 1253 N N . ASP A 1 161 ? -12.233 -1.838 24.910 1.00 95.50 161 ASP A N 1
ATOM 1254 C CA . ASP A 1 161 ? -11.740 -0.569 25.458 1.00 95.50 161 ASP A CA 1
ATOM 1255 C C . ASP A 1 161 ? -12.805 0.540 25.402 1.00 95.50 161 ASP A C 1
ATOM 1257 O O . ASP A 1 161 ? -12.913 1.365 26.315 1.00 95.50 161 ASP A O 1
ATOM 1261 N N . GLN A 1 162 ? -13.631 0.554 24.351 1.00 94.62 162 GLN A N 1
ATOM 1262 C CA . GLN A 1 162 ? -14.769 1.464 24.246 1.00 94.62 162 GLN A CA 1
ATOM 1263 C C . GLN A 1 162 ? -15.830 1.157 25.308 1.00 94.62 162 GLN A C 1
ATOM 1265 O O . GLN A 1 162 ? -16.359 2.089 25.914 1.00 94.62 162 GLN A O 1
ATOM 1270 N N . GLY A 1 163 ? -16.109 -0.121 25.583 1.00 93.88 163 GLY A N 1
ATOM 1271 C CA . GLY A 1 163 ? -16.994 -0.543 26.672 1.00 93.88 163 GLY A CA 1
ATOM 1272 C C . GLY A 1 163 ? -16.517 -0.047 28.040 1.00 93.88 163 GLY A C 1
ATOM 1273 O O . GLY A 1 163 ? -17.324 0.410 28.848 1.00 93.88 163 GLY A O 1
ATOM 1274 N N . LEU A 1 164 ? -15.198 -0.027 28.252 1.00 95.50 164 LEU A N 1
ATOM 1275 C CA . LEU A 1 164 ? -14.541 0.522 29.445 1.00 95.50 164 LEU A CA 1
ATOM 1276 C C . LEU A 1 164 ? -14.423 2.059 29.446 1.00 95.50 164 LEU A C 1
ATOM 1278 O O . LEU A 1 164 ? -13.876 2.630 30.387 1.00 95.50 164 LEU A O 1
ATOM 1282 N N . GLN A 1 165 ? -14.954 2.738 28.422 1.00 92.12 165 GLN A N 1
ATOM 1283 C CA . GLN A 1 165 ? -14.951 4.199 28.272 1.00 92.12 165 GLN A CA 1
ATOM 1284 C C . GLN A 1 165 ? -13.544 4.820 28.232 1.00 92.12 165 GLN A C 1
ATOM 1286 O O . GLN A 1 165 ? -13.351 5.973 28.631 1.00 92.12 165 GLN A O 1
ATOM 1291 N N . PHE A 1 166 ? -12.548 4.099 27.703 1.00 91.94 166 PHE A N 1
ATOM 1292 C CA . PHE A 1 166 ? -11.231 4.685 27.463 1.00 91.94 166 PHE A CA 1
ATOM 1293 C C . PHE A 1 166 ? -11.317 5.847 26.464 1.00 91.94 166 PHE A C 1
ATOM 1295 O O . PHE A 1 166 ? -11.950 5.767 25.403 1.00 91.94 166 PHE A O 1
ATOM 1302 N N . ALA A 1 167 ? -10.648 6.952 26.796 1.00 90.75 167 ALA A N 1
ATOM 1303 C CA . ALA A 1 167 ? -10.673 8.162 25.987 1.00 90.75 167 ALA A CA 1
ATOM 1304 C C . ALA A 1 167 ? -10.151 7.890 24.565 1.00 90.75 167 ALA A C 1
ATOM 1306 O O . ALA A 1 167 ? -9.018 7.461 24.365 1.00 90.75 167 ALA A O 1
ATOM 1307 N N . GLY A 1 168 ? -10.985 8.165 23.559 1.00 89.88 168 GLY A N 1
ATOM 1308 C CA . GLY A 1 168 ? -10.628 7.991 22.148 1.00 89.88 168 GLY A CA 1
ATOM 1309 C C . GLY A 1 168 ? -10.799 6.576 21.585 1.00 89.88 168 GLY A C 1
ATOM 1310 O O . GLY A 1 168 ? -10.612 6.412 20.380 1.00 89.88 168 GLY A O 1
ATOM 1311 N N . ALA A 1 169 ? -11.221 5.584 22.380 1.00 93.06 169 ALA A N 1
ATOM 1312 C CA . ALA A 1 169 ? -11.446 4.210 21.909 1.00 93.06 169 ALA A CA 1
ATOM 1313 C C . ALA A 1 169 ? -12.474 4.128 20.762 1.00 93.06 169 ALA A C 1
ATOM 1315 O O . ALA A 1 169 ? -12.267 3.415 19.785 1.00 93.06 169 ALA A O 1
ATOM 1316 N N . HIS A 1 170 ? -13.521 4.960 20.805 1.00 93.31 170 HIS A N 1
ATOM 1317 C CA . HIS A 1 170 ? -14.526 5.059 19.738 1.00 93.31 170 HIS A CA 1
ATOM 1318 C C . HIS A 1 170 ? -13.931 5.332 18.343 1.00 93.31 170 HIS A C 1
ATOM 1320 O O . HIS A 1 170 ? -14.439 4.823 17.349 1.00 93.31 170 HIS A O 1
ATOM 1326 N N . ARG A 1 171 ? -12.829 6.094 18.255 1.00 92.25 171 ARG A N 1
ATOM 1327 C CA . ARG A 1 171 ? -12.161 6.395 16.976 1.00 92.25 171 ARG A CA 1
ATOM 1328 C C . ARG A 1 171 ? -11.462 5.169 16.401 1.00 92.25 171 ARG A C 1
ATOM 1330 O O . ARG A 1 171 ? -11.400 5.014 15.186 1.00 92.25 171 ARG A O 1
ATOM 1337 N N . TRP A 1 172 ? -10.926 4.316 17.272 1.00 94.62 172 TRP A N 1
ATOM 1338 C CA . TRP A 1 172 ? -10.307 3.057 16.873 1.00 94.62 172 TRP A CA 1
ATOM 1339 C C . TRP A 1 172 ? -11.356 2.074 16.367 1.00 94.62 172 TRP A C 1
ATOM 1341 O O . TRP A 1 172 ? -11.154 1.490 15.308 1.00 94.62 172 TRP A O 1
ATOM 1351 N N . VAL A 1 173 ? -12.498 1.965 17.050 1.00 96.56 173 VAL A N 1
ATOM 1352 C CA . VAL A 1 173 ? -13.632 1.148 16.589 1.00 96.56 173 VAL A CA 1
ATOM 1353 C C . VAL A 1 173 ? -14.116 1.607 15.215 1.00 96.56 173 VAL A C 1
ATOM 1355 O O . VAL A 1 173 ? -14.250 0.785 14.311 1.00 96.56 173 VAL A O 1
ATOM 1358 N N . GLU A 1 174 ? -14.297 2.915 15.013 1.00 93.31 174 GLU A N 1
ATOM 1359 C CA . GLU A 1 174 ? -14.705 3.474 13.718 1.00 93.31 174 GLU A CA 1
ATOM 1360 C C . GLU A 1 174 ? -13.691 3.153 12.606 1.00 93.31 174 GLU A C 1
ATOM 1362 O O . GLU A 1 174 ? -14.066 2.688 11.527 1.00 93.31 174 GLU A O 1
ATOM 1367 N N . ALA A 1 175 ? -12.397 3.362 12.870 1.00 90.94 175 ALA A N 1
ATOM 1368 C CA . ALA A 1 175 ? -11.340 3.108 11.897 1.00 90.94 175 ALA A CA 1
ATOM 1369 C C . ALA A 1 175 ? -11.223 1.618 11.535 1.00 90.94 175 ALA A C 1
ATOM 1371 O O . ALA A 1 175 ? -11.188 1.285 10.351 1.00 90.94 175 ALA A O 1
ATOM 1372 N N . GLN A 1 176 ? -11.201 0.724 12.531 1.00 95.62 176 GLN A N 1
ATOM 1373 C CA . GLN A 1 176 ? -11.071 -0.718 12.298 1.00 95.62 176 GLN A CA 1
ATOM 1374 C C . GLN A 1 176 ? -12.317 -1.297 11.623 1.00 95.62 176 GLN A C 1
ATOM 1376 O O . GLN A 1 176 ? -12.184 -2.101 10.705 1.00 95.62 176 GLN A O 1
ATOM 1381 N N . THR A 1 177 ? -13.515 -0.835 11.995 1.00 95.81 177 THR A N 1
ATOM 1382 C CA . THR A 1 177 ? -14.767 -1.226 11.325 1.00 95.81 177 THR A CA 1
ATOM 1383 C C . THR A 1 177 ? -14.739 -0.862 9.841 1.00 95.81 177 THR A C 1
ATOM 1385 O O . THR A 1 177 ? -15.067 -1.694 8.994 1.00 95.81 177 THR A O 1
ATOM 1388 N N . ARG A 1 178 ? -14.299 0.359 9.500 1.00 92.19 178 ARG A N 1
ATOM 1389 C CA . ARG A 1 178 ? -14.185 0.801 8.102 1.00 92.19 178 ARG A CA 1
ATOM 1390 C C . ARG A 1 178 ? -13.193 -0.055 7.313 1.00 92.19 178 ARG A C 1
ATOM 1392 O O . ARG A 1 178 ? -13.531 -0.529 6.231 1.00 92.19 178 ARG A O 1
ATOM 1399 N N . THR A 1 179 ? -11.996 -0.265 7.858 1.00 92.25 179 THR A N 1
ATOM 1400 C CA . THR A 1 179 ? -10.954 -1.078 7.215 1.00 92.25 179 THR A CA 1
ATOM 1401 C C . THR A 1 179 ? -11.402 -2.527 7.038 1.00 92.25 179 THR A C 1
ATOM 1403 O O . THR A 1 179 ? -11.178 -3.102 5.975 1.00 92.25 179 THR A O 1
ATOM 1406 N N . LEU A 1 180 ? -12.087 -3.108 8.030 1.00 95.81 180 LEU A N 1
ATOM 1407 C CA . LEU A 1 180 ? -12.594 -4.476 7.954 1.00 95.81 180 LEU A CA 1
ATOM 1408 C C . LEU A 1 180 ? -13.628 -4.633 6.840 1.00 95.81 180 LEU A C 1
ATOM 1410 O O . LEU A 1 180 ? -13.486 -5.517 6.000 1.00 95.81 180 LEU A O 1
ATOM 1414 N N . ALA A 1 181 ? -14.622 -3.741 6.798 1.00 93.94 181 ALA A N 1
ATOM 1415 C CA . ALA A 1 181 ? -15.654 -3.759 5.766 1.00 93.94 181 ALA A CA 1
ATOM 1416 C C . ALA A 1 181 ? -15.043 -3.681 4.358 1.00 93.94 181 ALA A C 1
ATOM 1418 O O . ALA A 1 181 ? -15.470 -4.388 3.448 1.00 93.94 181 ALA A O 1
ATOM 1419 N N . ARG A 1 182 ? -13.996 -2.865 4.193 1.00 91.69 182 ARG A N 1
ATOM 1420 C CA . ARG A 1 182 ? -13.268 -2.715 2.928 1.00 91.69 182 ARG A CA 1
ATOM 1421 C C . ARG A 1 182 ? -12.457 -3.947 2.553 1.00 91.69 182 ARG A C 1
ATOM 1423 O O . ARG A 1 182 ? -12.487 -4.370 1.400 1.00 91.69 182 ARG A O 1
ATOM 1430 N N . ALA A 1 183 ? -11.763 -4.541 3.516 1.00 94.56 183 ALA A N 1
ATOM 1431 C CA . ALA A 1 183 ? -10.993 -5.756 3.289 1.00 94.56 183 ALA A CA 1
ATOM 1432 C C . ALA A 1 183 ? -11.905 -6.932 2.904 1.00 94.56 183 ALA A C 1
ATOM 1434 O O . ALA A 1 183 ? -11.601 -7.675 1.971 1.00 94.56 183 ALA A O 1
ATOM 1435 N N . GLU A 1 184 ? -13.049 -7.074 3.576 1.00 95.50 184 GLU A N 1
ATOM 1436 C CA . GLU A 1 184 ? -14.046 -8.104 3.272 1.00 95.50 184 GLU A CA 1
ATOM 1437 C C . GLU A 1 184 ? -14.741 -7.859 1.925 1.00 95.50 184 GLU A C 1
ATOM 1439 O O . GLU A 1 184 ? -14.980 -8.809 1.178 1.00 95.50 184 GLU A O 1
ATOM 1444 N N . GLU A 1 185 ? -15.004 -6.600 1.563 1.00 94.12 185 GLU A N 1
ATOM 1445 C CA . GLU A 1 185 ? -15.499 -6.238 0.233 1.00 94.12 185 GLU A CA 1
ATOM 1446 C C . GLU A 1 185 ? -14.512 -6.648 -0.865 1.00 94.12 185 GLU A C 1
ATOM 1448 O O . GLU A 1 185 ? -14.918 -7.308 -1.824 1.00 94.12 185 GLU A O 1
ATOM 1453 N N . LEU A 1 186 ? -13.225 -6.321 -0.705 1.00 94.06 186 LEU A N 1
ATOM 1454 C CA . LEU A 1 186 ? -12.176 -6.725 -1.641 1.00 94.06 186 LEU A CA 1
ATOM 1455 C C . LEU A 1 186 ? -12.096 -8.2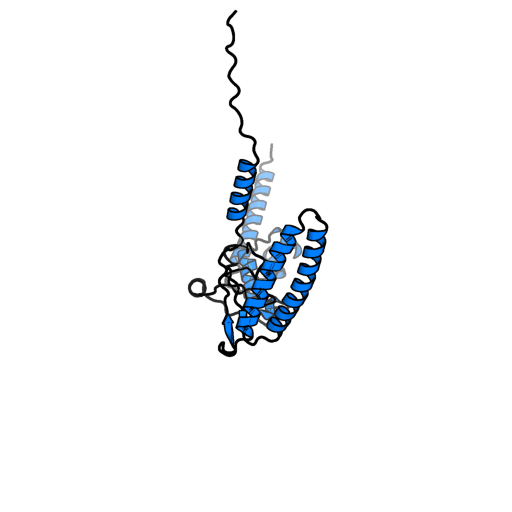42 -1.756 1.00 94.06 186 LEU A C 1
ATOM 1457 O O . LEU A 1 186 ? -12.084 -8.778 -2.863 1.00 94.06 186 LEU A O 1
ATOM 1461 N N . LYS A 1 187 ? -12.090 -8.936 -0.616 1.00 95.25 187 LYS A N 1
ATOM 1462 C CA . LYS A 1 187 ? -12.031 -10.394 -0.576 1.00 95.25 187 LYS A CA 1
ATOM 1463 C C . LYS A 1 187 ? -13.209 -11.028 -1.310 1.00 95.25 187 LYS A C 1
ATOM 1465 O O . LYS A 1 187 ? -13.006 -11.946 -2.091 1.00 95.25 187 LYS A O 1
ATOM 1470 N N . ARG A 1 188 ? -14.422 -10.506 -1.129 1.00 95.44 188 ARG A N 1
ATOM 1471 C CA . ARG A 1 188 ? -15.611 -10.991 -1.839 1.00 95.44 188 ARG A CA 1
ATOM 1472 C C . ARG A 1 188 ? -15.469 -10.866 -3.358 1.00 95.44 188 ARG A C 1
ATOM 1474 O O . ARG A 1 188 ? -15.871 -11.780 -4.064 1.00 95.44 188 ARG A O 1
ATOM 1481 N N . ILE A 1 189 ? -14.892 -9.771 -3.859 1.00 94.06 189 ILE A N 1
ATOM 1482 C CA . ILE A 1 189 ? -14.639 -9.589 -5.300 1.00 94.06 189 ILE A CA 1
ATOM 1483 C C . ILE A 1 189 ? -13.550 -10.561 -5.785 1.00 94.06 189 ILE A C 1
ATOM 1485 O O . ILE A 1 189 ? -13.667 -11.135 -6.866 1.00 94.06 189 ILE A O 1
ATOM 1489 N N . MET A 1 190 ? -12.503 -10.773 -4.984 1.00 92.25 190 MET A N 1
ATOM 1490 C CA . MET A 1 190 ? -11.443 -11.740 -5.293 1.00 92.25 190 MET A CA 1
ATOM 1491 C C . MET A 1 190 ? -11.977 -13.175 -5.345 1.00 92.25 190 MET A C 1
ATOM 1493 O O . MET A 1 190 ? -11.632 -13.921 -6.257 1.00 92.25 190 MET A O 1
ATOM 1497 N N . ASP A 1 191 ? -12.874 -13.544 -4.433 1.00 93.50 191 ASP A N 1
ATOM 1498 C CA . ASP A 1 191 ? -13.455 -14.886 -4.354 1.00 93.50 191 ASP A CA 1
ATOM 1499 C C . ASP A 1 191 ? -14.576 -15.119 -5.396 1.00 93.50 191 ASP A C 1
ATOM 1501 O O . ASP A 1 191 ? -14.944 -16.265 -5.653 1.00 93.50 191 ASP A O 1
ATOM 1505 N N . ASP A 1 192 ? -15.110 -14.065 -6.030 1.00 95.25 192 ASP A N 1
ATOM 1506 C CA . ASP A 1 192 ? -16.212 -14.171 -6.997 1.00 95.25 192 ASP A CA 1
ATOM 1507 C C . ASP A 1 192 ? -15.773 -14.909 -8.281 1.00 95.25 192 ASP A C 1
ATOM 1509 O O . ASP A 1 192 ? -14.912 -14.406 -9.013 1.00 95.25 192 ASP A O 1
ATOM 1513 N N . PRO A 1 193 ? -16.357 -16.077 -8.618 1.00 93.88 193 PRO A N 1
ATOM 1514 C CA . PRO A 1 193 ? -15.994 -16.828 -9.819 1.00 93.88 193 PRO A CA 1
ATOM 1515 C C . PRO A 1 193 ? -16.304 -16.088 -11.130 1.00 93.88 193 PRO A C 1
ATOM 1517 O O . PRO A 1 193 ? -15.736 -16.440 -12.163 1.00 93.88 193 PRO A O 1
ATOM 1520 N N . LEU A 1 194 ? -17.170 -15.068 -11.114 1.00 95.25 194 LEU A N 1
ATOM 1521 C CA . LEU A 1 194 ? -17.475 -14.240 -12.284 1.00 95.25 194 LEU A CA 1
ATOM 1522 C C . LEU A 1 194 ? -16.326 -13.294 -12.653 1.00 95.25 194 LEU A C 1
ATOM 1524 O O . LEU A 1 194 ? -16.245 -12.840 -13.795 1.00 95.25 194 LEU A O 1
ATOM 1528 N N . VAL A 1 195 ? -15.427 -13.001 -11.710 1.00 93.81 195 VAL A N 1
ATOM 1529 C CA . VAL A 1 195 ? -14.250 -12.164 -11.951 1.00 93.81 195 VAL A CA 1
ATOM 1530 C C . VAL A 1 195 ? -13.100 -13.056 -12.435 1.00 93.81 195 VAL A C 1
ATOM 1532 O O . VAL A 1 195 ? -12.642 -13.914 -11.672 1.00 93.81 195 VAL A O 1
ATOM 1535 N N . PRO A 1 196 ? -12.597 -12.881 -13.672 1.00 93.12 196 PRO A N 1
ATOM 1536 C CA . PRO A 1 196 ? -11.522 -13.716 -14.196 1.00 93.12 196 PRO A CA 1
ATOM 1537 C C . PRO A 1 196 ? -10.196 -13.458 -13.467 1.00 93.12 196 PRO A C 1
ATOM 1539 O O . PRO A 1 196 ? -9.925 -12.353 -12.994 1.00 93.12 196 PRO A O 1
ATOM 1542 N N . ALA A 1 197 ? -9.334 -14.475 -13.406 1.00 92.06 197 ALA A N 1
ATOM 1543 C CA . ALA A 1 197 ? -7.963 -14.303 -12.931 1.00 92.06 197 ALA A CA 1
ATOM 1544 C C . ALA A 1 197 ? -7.214 -13.278 -13.805 1.00 92.06 197 ALA A C 1
ATOM 1546 O O . ALA A 1 197 ? -7.387 -13.240 -15.024 1.00 92.06 197 ALA A O 1
ATOM 1547 N N . GLY A 1 198 ? -6.400 -12.430 -13.179 1.00 91.06 198 GLY A N 1
ATOM 1548 C CA . GLY A 1 198 ? -5.734 -11.298 -13.824 1.00 91.06 198 GLY A CA 1
ATOM 1549 C C . GLY A 1 198 ? -6.601 -10.043 -13.969 1.00 91.06 198 GLY A C 1
ATOM 1550 O O . GLY A 1 198 ? -6.108 -9.031 -14.467 1.00 91.06 198 GLY A O 1
ATOM 1551 N N . ALA A 1 199 ? -7.867 -10.064 -13.534 1.00 93.38 199 ALA A N 1
ATOM 1552 C CA . ALA A 1 199 ? -8.694 -8.863 -13.508 1.00 93.38 199 ALA A CA 1
ATOM 1553 C C . ALA A 1 199 ? -8.095 -7.799 -12.578 1.00 93.38 199 ALA A C 1
ATOM 1555 O O . ALA A 1 199 ? -7.687 -8.094 -11.451 1.00 93.38 199 ALA A O 1
ATOM 1556 N N . VAL A 1 200 ? -8.086 -6.553 -13.056 1.00 92.94 200 VAL A N 1
ATOM 1557 C CA . VAL A 1 200 ? -7.719 -5.380 -12.261 1.00 92.94 200 VAL A CA 1
ATOM 1558 C C . VAL A 1 200 ? -8.967 -4.880 -11.546 1.00 92.94 200 VAL A C 1
ATOM 1560 O O . VAL A 1 200 ? -9.944 -4.488 -12.182 1.00 92.94 200 VAL A O 1
ATOM 1563 N N . ILE A 1 201 ? -8.925 -4.904 -10.222 1.00 92.38 201 ILE A N 1
ATOM 1564 C CA . ILE A 1 201 ? -10.018 -4.536 -9.330 1.00 92.38 201 ILE A CA 1
ATOM 1565 C C . ILE A 1 201 ? -9.677 -3.198 -8.682 1.00 92.38 201 ILE A C 1
ATOM 1567 O O . ILE A 1 201 ? -8.597 -3.027 -8.118 1.00 92.38 201 ILE A O 1
ATOM 1571 N N . SER A 1 202 ? -10.617 -2.262 -8.741 1.00 88.88 202 SER A N 1
ATOM 1572 C CA . SER A 1 202 ? -10.590 -1.008 -7.991 1.00 88.88 202 SER A CA 1
ATOM 1573 C C . SER A 1 202 ? -11.891 -0.908 -7.209 1.00 88.88 202 SER A C 1
ATOM 1575 O O . SER A 1 202 ? -12.969 -1.116 -7.773 1.00 88.88 202 SER A O 1
ATOM 1577 N N . ILE A 1 203 ? -11.796 -0.630 -5.910 1.00 84.81 203 ILE A N 1
ATOM 1578 C CA . ILE A 1 203 ? -12.974 -0.421 -5.069 1.00 84.81 203 ILE A CA 1
ATOM 1579 C C . ILE A 1 203 ? -13.241 1.072 -5.016 1.00 84.81 203 ILE A C 1
ATOM 1581 O O . ILE A 1 203 ? -12.403 1.849 -4.568 1.00 84.81 203 ILE A O 1
ATOM 1585 N N . ASN A 1 204 ? -14.437 1.471 -5.439 1.00 79.81 204 ASN A N 1
ATOM 1586 C CA . ASN A 1 204 ? -14.835 2.866 -5.363 1.00 79.81 204 ASN A CA 1
ATOM 1587 C C . ASN A 1 204 ? -14.908 3.316 -3.892 1.00 79.81 204 ASN A C 1
ATOM 1589 O O . ASN A 1 204 ? -15.622 2.720 -3.076 1.00 79.81 204 ASN A O 1
ATOM 1593 N N . THR A 1 205 ? -14.174 4.367 -3.536 1.00 72.81 205 THR A N 1
ATOM 1594 C CA . THR A 1 205 ? -14.173 4.933 -2.183 1.00 72.81 205 THR A CA 1
ATOM 1595 C C . THR A 1 205 ? -15.014 6.208 -2.178 1.00 72.81 205 THR A C 1
ATOM 1597 O O . THR A 1 205 ? -14.570 7.232 -2.686 1.00 72.81 205 THR A O 1
ATOM 1600 N N . PRO A 1 206 ? -16.235 6.190 -1.604 1.00 65.56 206 PRO A N 1
ATOM 1601 C CA . PRO A 1 206 ? -17.148 7.329 -1.684 1.00 65.56 206 PRO A CA 1
ATOM 1602 C C . PRO A 1 206 ? -16.659 8.547 -0.888 1.00 65.56 206 PRO A C 1
ATOM 1604 O O . PRO A 1 206 ? -17.104 9.662 -1.145 1.00 65.56 206 PRO A O 1
ATOM 1607 N N . VAL A 1 207 ? -15.755 8.351 0.079 1.00 71.75 207 VAL A N 1
ATOM 1608 C CA . VAL A 1 207 ? -15.168 9.431 0.877 1.00 71.75 207 VAL A CA 1
ATOM 1609 C C . VAL A 1 207 ? -13.674 9.192 1.019 1.00 71.75 207 VAL A C 1
ATOM 1611 O O . VAL A 1 207 ? -13.244 8.353 1.808 1.00 71.75 207 VAL A O 1
ATOM 1614 N N . MET A 1 208 ? -12.888 9.967 0.279 1.00 71.38 208 MET A N 1
ATOM 1615 C CA . MET A 1 208 ? -11.440 9.975 0.431 1.00 71.38 208 MET A CA 1
ATOM 1616 C C . MET A 1 208 ? -11.020 10.769 1.676 1.00 71.38 208 MET A C 1
ATOM 1618 O O . MET A 1 208 ? -11.548 11.864 1.919 1.00 71.38 208 MET A O 1
ATOM 1622 N N . PRO A 1 209 ? -10.058 10.267 2.474 1.00 69.69 209 PRO A N 1
ATOM 1623 C CA . PRO A 1 209 ? -9.538 11.000 3.618 1.00 69.69 209 PRO A CA 1
ATOM 1624 C C . PRO A 1 209 ? -8.780 12.247 3.141 1.00 69.69 209 PRO A C 1
ATOM 1626 O O . PRO A 1 209 ? -7.650 12.183 2.667 1.00 69.69 209 PRO A O 1
ATOM 1629 N N . SER A 1 210 ? -9.412 13.413 3.278 1.00 78.69 210 SER A N 1
ATOM 1630 C CA . SER A 1 210 ? -8.837 14.709 2.909 1.00 78.69 210 SER A CA 1
ATOM 1631 C C . SER A 1 210 ? -8.500 15.525 4.150 1.00 78.69 210 SER A C 1
ATOM 1633 O O . SER A 1 210 ? -9.367 15.820 4.975 1.00 78.69 210 SER A O 1
ATOM 1635 N N . ARG A 1 211 ? -7.237 15.960 4.251 1.00 78.94 211 ARG A N 1
ATOM 1636 C CA . ARG A 1 211 ? -6.771 16.858 5.322 1.00 78.94 211 ARG A CA 1
ATOM 1637 C C . ARG A 1 211 ? -7.513 18.192 5.319 1.00 78.94 211 ARG A C 1
ATOM 1639 O O . ARG A 1 211 ? -7.772 18.739 6.385 1.00 78.94 211 ARG A O 1
ATOM 1646 N N . LEU A 1 212 ? -7.886 18.692 4.139 1.00 84.44 212 LEU A N 1
ATOM 1647 C CA . LEU A 1 212 ? -8.668 19.921 4.007 1.00 84.44 212 LEU A CA 1
ATOM 1648 C C . LEU A 1 212 ? -10.088 19.725 4.538 1.00 84.44 212 LEU A C 1
ATOM 1650 O O . LEU A 1 212 ? -10.551 20.526 5.345 1.00 84.44 212 LEU A O 1
ATOM 1654 N N . THR A 1 213 ? -10.754 18.636 4.147 1.00 84.00 213 THR A N 1
ATOM 1655 C CA . THR A 1 213 ? -12.101 18.311 4.638 1.00 84.00 213 THR A CA 1
ATOM 1656 C C . THR A 1 213 ? -12.095 18.110 6.152 1.00 84.00 213 THR A C 1
ATOM 1658 O O . THR A 1 213 ? -12.958 18.641 6.850 1.00 84.00 213 THR A O 1
ATOM 1661 N N . GLN A 1 214 ? -11.082 17.416 6.675 1.00 82.12 214 GLN A N 1
ATOM 1662 C CA . GLN A 1 214 ? -10.896 17.222 8.110 1.00 82.12 214 GLN A CA 1
ATOM 1663 C C . GLN A 1 214 ? -10.696 18.558 8.840 1.00 82.12 214 GLN A C 1
ATOM 1665 O O . GLN A 1 214 ? -11.392 18.826 9.813 1.00 82.12 214 GLN A O 1
ATOM 1670 N N . ALA A 1 215 ? -9.838 19.442 8.323 1.00 88.06 215 ALA A N 1
ATOM 1671 C CA . ALA A 1 215 ? -9.612 20.764 8.905 1.00 88.06 215 ALA A CA 1
ATOM 1672 C C . ALA A 1 215 ? -10.874 21.648 8.892 1.00 88.06 215 ALA A C 1
ATOM 1674 O O . ALA A 1 215 ? -11.128 22.375 9.855 1.00 88.06 215 ALA A O 1
ATOM 1675 N N . ILE A 1 216 ? -11.684 21.585 7.828 1.00 90.75 216 ILE A N 1
ATOM 1676 C CA . ILE A 1 216 ? -12.979 22.281 7.754 1.00 90.75 216 ILE A CA 1
ATOM 1677 C C . ILE A 1 216 ? -13.916 21.764 8.847 1.00 90.75 216 ILE A C 1
ATOM 1679 O O . ILE A 1 216 ? -14.507 22.563 9.575 1.00 90.75 216 ILE A O 1
ATOM 1683 N N . HIS A 1 217 ? -14.024 20.444 8.992 1.00 86.50 217 HIS A N 1
ATOM 1684 C CA . HIS A 1 217 ? -14.881 19.818 9.991 1.00 86.50 217 HIS A CA 1
ATOM 1685 C C . HIS A 1 217 ? -14.439 20.141 11.428 1.00 86.50 217 HIS A C 1
ATOM 1687 O O . HIS A 1 217 ? -15.262 20.504 12.270 1.00 86.50 217 HIS A O 1
ATOM 1693 N N . ASP A 1 218 ? -13.135 20.094 11.700 1.00 87.94 218 ASP A N 1
ATOM 1694 C CA . ASP A 1 218 ? -12.572 20.455 13.003 1.00 87.94 218 ASP A CA 1
ATOM 1695 C C . ASP A 1 218 ? -12.831 21.933 13.323 1.00 87.94 218 ASP A C 1
ATOM 1697 O O . ASP A 1 218 ? -13.251 22.274 14.431 1.00 87.94 218 ASP A O 1
ATOM 1701 N N . ARG A 1 219 ? -12.686 22.824 12.333 1.00 90.56 219 ARG A N 1
ATOM 1702 C CA . ARG A 1 219 ? -13.016 24.247 12.490 1.00 90.56 219 ARG A CA 1
ATOM 1703 C C . ARG A 1 219 ? -14.499 24.460 12.791 1.00 90.56 219 ARG A C 1
ATOM 1705 O O . ARG A 1 219 ? -14.824 25.274 13.651 1.00 90.56 219 ARG A O 1
ATOM 1712 N N . GLN A 1 220 ? -15.395 23.737 12.120 1.00 92.69 220 GL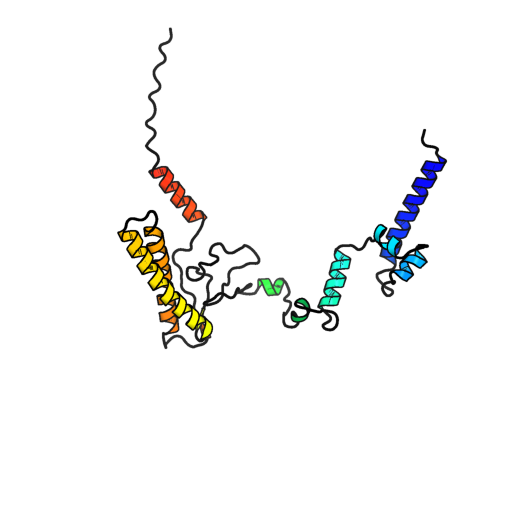N A N 1
ATOM 1713 C CA . GLN A 1 220 ? -16.835 23.797 12.390 1.00 92.69 220 GLN A CA 1
ATOM 1714 C C . GLN A 1 220 ? -17.164 23.345 13.817 1.00 92.69 220 GLN A C 1
ATOM 1716 O O . GLN A 1 220 ? -17.936 24.018 14.499 1.00 92.69 220 GLN A O 1
ATOM 1721 N N . LYS A 1 221 ? -16.538 22.264 14.301 1.00 88.81 221 LYS A N 1
ATOM 1722 C CA . LYS A 1 221 ? -16.681 21.812 15.693 1.00 88.81 221 LYS A CA 1
ATOM 1723 C C . LYS A 1 221 ? -16.226 22.876 16.688 1.00 88.81 221 LYS A C 1
ATOM 1725 O O . LYS A 1 221 ? -16.937 23.146 17.647 1.00 88.81 221 LYS A O 1
ATOM 1730 N N . LEU A 1 222 ? -15.081 23.514 16.445 1.00 88.19 222 LEU A N 1
ATOM 1731 C CA . LEU A 1 222 ? -14.567 24.585 17.308 1.00 88.19 222 LEU A CA 1
ATOM 1732 C C . LEU A 1 222 ? -15.492 25.812 17.341 1.00 88.19 222 LEU A C 1
ATOM 1734 O O . LEU A 1 222 ? -15.694 26.399 18.404 1.00 88.19 222 LEU A O 1
ATOM 1738 N N . ILE A 1 223 ? -16.082 26.183 16.200 1.00 88.94 223 ILE A N 1
ATOM 1739 C CA . ILE A 1 223 ? -17.089 27.253 16.129 1.00 88.94 223 ILE A CA 1
ATOM 1740 C C . ILE A 1 223 ? -18.335 26.870 16.937 1.00 88.94 223 ILE A C 1
ATOM 1742 O O . ILE A 1 223 ? -18.815 27.684 17.719 1.00 88.94 223 ILE A O 1
ATOM 1746 N N . ALA A 1 224 ? -18.830 25.638 16.798 1.00 85.44 224 ALA A N 1
ATOM 1747 C CA . ALA A 1 224 ? -20.007 25.160 17.526 1.00 85.44 224 ALA A CA 1
ATOM 1748 C C . ALA A 1 224 ? -19.782 25.055 19.047 1.00 85.44 224 ALA A C 1
ATOM 1750 O O . ALA A 1 224 ? -20.714 25.244 19.823 1.00 85.44 224 ALA A O 1
ATOM 1751 N N . LEU A 1 225 ? -18.549 24.770 19.472 1.00 79.88 225 LEU A N 1
ATOM 1752 C CA . LEU A 1 225 ? -18.146 24.705 20.881 1.00 79.88 225 LEU A CA 1
ATOM 1753 C C . LEU A 1 225 ? -17.846 26.083 21.491 1.00 79.88 225 LEU A C 1
ATOM 1755 O O . LEU A 1 225 ? -17.686 26.184 22.707 1.00 79.88 225 LEU A O 1
ATOM 1759 N N . SER A 1 226 ? -17.751 27.140 20.678 1.00 71.19 226 SER A N 1
ATOM 1760 C CA . SER A 1 226 ? -17.535 28.491 21.191 1.00 71.19 226 SER A CA 1
ATOM 1761 C C . SER A 1 226 ? -18.849 29.033 21.766 1.00 71.19 226 SER A C 1
ATOM 1763 O O . SER A 1 226 ? -19.832 29.132 21.028 1.00 71.19 226 SER A O 1
ATOM 1765 N N . PRO A 1 227 ? -18.909 29.408 23.059 1.00 63.31 227 PRO A N 1
ATOM 1766 C CA . PRO A 1 227 ? -20.110 30.013 23.618 1.00 63.31 227 PRO A CA 1
ATOM 1767 C C . PRO A 1 227 ? -20.421 31.307 22.861 1.00 63.31 227 PRO A C 1
ATOM 1769 O O . PRO A 1 227 ? -19.518 32.095 22.569 1.00 63.31 227 PRO A O 1
ATOM 1772 N N . ALA A 1 228 ? -21.699 31.517 22.532 1.00 59.94 228 ALA A N 1
ATOM 1773 C CA . ALA A 1 228 ? -22.165 32.739 21.893 1.00 59.94 228 ALA A CA 1
ATOM 1774 C C . ALA A 1 228 ? -21.656 33.946 22.692 1.00 59.94 228 ALA A C 1
ATOM 1776 O O . ALA A 1 228 ? -22.043 34.149 23.842 1.00 59.94 228 ALA A O 1
ATOM 1777 N N . VAL A 1 229 ? -20.764 34.737 22.093 1.00 56.94 229 VAL A N 1
ATOM 1778 C CA . VAL A 1 229 ? -20.313 35.999 22.678 1.00 56.94 229 VAL A CA 1
ATOM 1779 C C . VAL A 1 229 ? -21.537 36.906 22.729 1.00 56.94 229 VAL A C 1
ATOM 1781 O O . VAL A 1 229 ? -21.919 37.512 21.728 1.00 56.94 229 VAL A O 1
ATOM 1784 N N . HIS A 1 230 ? -22.205 36.965 23.881 1.00 52.81 230 HIS A N 1
ATOM 1785 C CA . HIS A 1 230 ? -23.247 37.953 24.100 1.00 52.81 230 HIS A CA 1
ATOM 1786 C C . HIS A 1 230 ? -22.607 39.338 23.958 1.00 52.81 230 HIS A C 1
ATOM 1788 O O . HIS A 1 230 ? -21.576 39.593 24.589 1.00 52.81 230 HIS A O 1
ATOM 1794 N N . PRO A 1 231 ? -23.170 40.238 23.132 1.00 54.12 231 PRO A N 1
ATOM 1795 C CA . PRO A 1 231 ? -22.614 41.569 22.986 1.00 54.12 231 PRO A CA 1
ATOM 1796 C C . PRO A 1 231 ? -22.634 42.249 24.355 1.00 54.12 231 PRO A C 1
ATOM 1798 O O . PRO A 1 231 ? -23.695 42.471 24.943 1.00 54.12 231 PRO A O 1
ATOM 1801 N N . VAL A 1 232 ? -21.447 42.562 24.877 1.00 57.53 232 VAL A N 1
ATOM 1802 C CA . VAL A 1 232 ? -21.292 43.365 26.089 1.00 57.53 232 VAL A CA 1
ATOM 1803 C C . VAL A 1 232 ? -21.959 44.705 25.801 1.00 57.53 232 VAL A C 1
ATOM 1805 O O . VAL A 1 232 ? -21.483 45.472 24.963 1.00 57.53 232 VAL A O 1
ATOM 1808 N N . LYS A 1 233 ? -23.098 44.979 26.451 1.00 55.25 233 LYS A N 1
ATOM 1809 C CA . LYS A 1 233 ? -23.765 46.281 26.351 1.00 55.25 233 LYS A CA 1
ATOM 1810 C C . LYS A 1 233 ? -22.746 47.345 26.747 1.00 55.25 233 LYS A C 1
ATOM 1812 O O . LYS A 1 233 ? -22.332 47.398 27.902 1.00 55.25 233 LYS A O 1
ATOM 1817 N N . ALA A 1 234 ? -22.341 48.175 25.787 1.00 57.75 234 ALA A N 1
ATOM 1818 C CA . ALA A 1 234 ? -21.471 49.309 26.040 1.00 57.75 234 ALA A CA 1
ATOM 1819 C C . ALA A 1 234 ? -22.143 50.206 27.089 1.00 57.75 234 ALA A C 1
ATOM 1821 O O . ALA A 1 234 ? -23.146 50.868 26.813 1.00 57.75 234 ALA A O 1
ATOM 1822 N N . GLY A 1 235 ? -21.629 50.176 28.320 1.00 51.75 235 GLY A N 1
ATOM 1823 C CA . GLY A 1 235 ? -22.093 51.051 29.385 1.00 51.75 235 GLY A CA 1
ATOM 1824 C C . GLY A 1 235 ? -21.946 52.498 28.928 1.00 51.75 235 GLY A C 1
ATOM 1825 O O . GLY A 1 235 ? -20.851 52.923 28.554 1.00 51.75 235 GLY A O 1
ATOM 1826 N N . ARG A 1 236 ? -23.052 53.254 28.923 1.00 56.41 236 ARG A N 1
ATOM 1827 C CA . ARG A 1 236 ? -23.028 54.702 28.686 1.00 56.41 236 ARG A CA 1
ATOM 1828 C C . ARG A 1 236 ? -22.035 55.316 29.671 1.00 56.41 236 ARG A C 1
ATOM 1830 O O . ARG A 1 236 ? -22.327 55.392 30.863 1.00 56.41 236 ARG A O 1
ATOM 1837 N N . ARG A 1 237 ? -20.878 55.768 29.178 1.00 53.50 237 ARG A N 1
ATOM 1838 C CA . ARG A 1 237 ? -19.994 56.654 29.939 1.00 53.50 237 ARG A CA 1
ATOM 1839 C C . ARG A 1 237 ? -20.815 57.892 30.294 1.00 53.50 237 ARG A C 1
ATOM 1841 O O . ARG A 1 237 ? -21.169 58.666 29.406 1.00 53.50 237 ARG A O 1
ATOM 1848 N N . ARG A 1 238 ? -21.166 58.053 31.572 1.00 54.84 238 ARG A N 1
ATOM 1849 C CA . ARG A 1 238 ? -21.656 59.335 32.082 1.00 54.84 238 ARG A CA 1
ATOM 1850 C C . ARG A 1 238 ? -20.501 60.322 31.917 1.00 54.84 238 ARG A C 1
ATOM 1852 O O . ARG A 1 238 ? -19.429 60.095 32.470 1.00 54.84 238 ARG A O 1
ATOM 1859 N N . ARG A 1 239 ? -20.697 61.345 31.082 1.00 48.00 239 ARG A N 1
ATOM 1860 C CA . ARG A 1 239 ? -19.805 62.506 31.041 1.00 48.00 239 ARG A CA 1
ATOM 1861 C C . ARG A 1 239 ? -19.931 63.210 32.394 1.00 48.00 239 ARG A C 1
ATOM 1863 O O . ARG A 1 239 ? -21.059 63.472 32.811 1.00 48.00 239 ARG A O 1
ATOM 1870 N N . ALA A 1 240 ? -18.800 63.397 33.067 1.00 50.62 240 ALA A N 1
ATOM 1871 C CA . ALA A 1 240 ? -18.656 64.374 34.139 1.00 50.62 240 ALA A CA 1
ATOM 1872 C C . ALA A 1 240 ? -18.476 65.763 33.518 1.00 50.62 240 ALA A C 1
ATOM 1874 O O . ALA A 1 240 ? -17.926 65.814 32.390 1.00 50.62 240 ALA A O 1
#

pLDDT: mean 79.63, std 14.43, range [39.88, 98.31]

Organism: NCBI:txid70586

Foldseek 3Di:
DPDVVVVVVVVVVVVLLVVLLVVQVVPPDPDPRDDLVRSCVVSVHPDSVVVVVSPPCDPVNVVVVVVVQLVDLVRDDDPSSVCVPPDDDDPVRLVPDPQNDWDDDLQFTFSDDPVVDPDPCPPVLLLDQRGKGFAPPVRNLVSLVVLLVVLVVQLVVLVVVVVVVPPPSVVSNVVSVVSNVSSVVVNCQNPDPVQDGGDIDGDDNPDDDDPVVVVVVVVVVVVVPDPPPDPDPDPPPDDD

Secondary structure (DSSP, 8-state):
---HHHHHHHHHHHHHHHHHHHHHHHTSSSS----HHHHHHHTT-S-GGGGGGG----HHHHHHHHHHHHT-TTT--SGGGGGGG--PPPHHHHTT-SSS--EE-SSSEE---TTT---TTTT-GGG-TTEEEETT-HHHHHHHHHHHHHHHHHHHHHHHHHHTT-TTHHHHHHHHHHHHHHHHHHHHHHH-TTSPTT-EE----SS---HHHHHHHHHHHHHHHS--------------